Protein AF-0000000085034976 (afdb_homodimer)

Solvent-accessible surface area (backbone atoms only — not comparable to full-atom values): 19595 Å² total; per-residue (Å²): 132,81,76,74,53,77,50,43,48,58,53,38,52,64,63,69,46,53,59,56,55,48,11,61,64,31,71,49,52,45,65,57,48,52,30,32,42,69,66,76,40,83,72,54,70,71,59,45,48,30,44,52,49,31,49,47,47,42,37,51,54,40,41,31,31,26,38,63,78,50,36,45,66,79,67,69,65,41,39,49,78,36,30,35,45,58,50,50,50,50,26,61,74,66,58,45,64,65,28,49,20,37,54,95,85,35,76,72,12,20,40,40,53,64,46,51,60,76,38,58,78,78,61,54,55,74,39,40,33,61,81,51,40,48,71,50,59,55,74,41,49,42,74,38,39,37,62,59,49,52,60,50,50,75,79,32,81,42,35,34,25,39,54,97,85,34,79,57,22,35,38,38,65,66,38,53,59,77,37,48,78,55,73,132,82,76,73,54,77,48,41,49,57,52,38,52,64,67,68,47,52,59,56,55,48,12,60,65,32,71,48,52,44,65,57,48,52,31,32,43,70,63,74,41,82,72,54,70,71,59,46,49,31,46,52,50,31,48,48,48,45,39,52,51,35,48,30,34,26,38,63,79,49,36,44,66,78,66,68,64,42,41,48,80,36,31,36,46,60,52,50,49,50,27,62,74,67,58,43,65,65,30,46,21,38,53,95,87,35,78,71,13,19,41,40,52,62,46,51,58,76,38,59,79,79,61,54,54,74,37,39,33,60,81,50,40,49,72,51,58,56,75,40,51,44,75,40,39,38,59,58,49,53,59,50,51,75,77,33,81,38,37,33,23,39,54,95,87,34,80,57,23,34,40,38,65,67,36,52,58,77,37,48,79,54,73

Organism: Korarchaeum cryptofilum (strain OPF8) (NCBI:txid374847)

Nearest PDB structures (foldseek):
  2ef7-assembly1_A-2  TM=7.633E-01  e=2.042E-10  Sulfurisphaera tokodaii str. 7
  2ef7-assembly1_B-2  TM=7.816E-01  e=2.975E-10  Sulfurisphaera tokodaii str. 7
  5ks7-assembly1_A  TM=7.821E-01  e=7.750E-09  Listeria monocytogenes
  5ks7-assembly1_B  TM=7.811E-01  e=1.302E-07  Listeria monocytogenes
  4l28-assembly1_A  TM=5.971E-01  e=9.195E-10  Homo sapiens

Structure (mmCIF, N/CA/C/O backbone):
data_AF-0000000085034976-model_v1
#
loop_
_entity.id
_entity.type
_entity.pdbx_description
1 polymer 'Transcriptional regulator, XRE family'
#
loop_
_atom_site.group_PDB
_atom_site.id
_atom_site.type_symbol
_atom_site.label_atom_id
_atom_site.label_alt_id
_atom_site.label_comp_id
_atom_site.label_asym_id
_atom_site.label_entity_id
_atom_site.label_seq_id
_atom_site.pdbx_PDB_ins_code
_atom_site.Cartn_x
_atom_site.Cartn_y
_atom_site.Cartn_z
_atom_site.occupancy
_atom_site.B_iso_or_equiv
_atom_site.auth_seq_id
_atom_site.auth_comp_id
_atom_site.auth_asym_id
_atom_site.auth_atom_id
_atom_site.pdbx_PDB_model_num
ATOM 1 N N . MET A 1 1 ? 0.185 -23.156 -34.031 1 33.25 1 MET A N 1
ATOM 2 C CA . MET A 1 1 ? 1.61 -23.391 -33.812 1 33.25 1 MET A CA 1
ATOM 3 C C . MET A 1 1 ? 1.844 -24.109 -32.5 1 33.25 1 MET A C 1
ATOM 5 O O . MET A 1 1 ? 1.343 -23.672 -31.453 1 33.25 1 MET A O 1
ATOM 9 N N . LEU A 1 2 ? 2.258 -25.469 -32.531 1 42.81 2 LEU A N 1
ATOM 10 C CA . LEU A 1 2 ? 2.395 -26.438 -31.438 1 42.81 2 LEU A CA 1
ATOM 11 C C . LEU A 1 2 ? 3.318 -25.906 -30.344 1 42.81 2 LEU A C 1
ATOM 13 O O . LEU A 1 2 ? 4.359 -25.312 -30.641 1 42.81 2 LEU A O 1
ATOM 17 N N . ARG A 1 3 ? 2.861 -25.609 -29.328 1 56.47 3 ARG A N 1
ATOM 18 C CA . ARG A 1 3 ? 3.631 -25.156 -28.172 1 56.47 3 ARG A CA 1
ATOM 19 C C . ARG A 1 3 ? 4.902 -25.969 -28 1 56.47 3 ARG A C 1
ATOM 21 O O . ARG A 1 3 ? 4.895 -27.188 -28.203 1 56.47 3 ARG A O 1
ATOM 28 N N . ASP A 1 4 ? 6.055 -25.484 -28.234 1 60.97 4 ASP A N 1
ATOM 29 C CA . ASP A 1 4 ? 7.359 -26.062 -27.938 1 60.97 4 ASP A CA 1
ATOM 30 C C . ASP A 1 4 ? 7.402 -26.609 -26.516 1 60.97 4 ASP A C 1
ATOM 32 O O . ASP A 1 4 ? 7.109 -25.875 -25.562 1 60.97 4 ASP A O 1
ATOM 36 N N . LEU A 1 5 ? 7.406 -27.953 -26.359 1 73.75 5 LEU A N 1
ATOM 37 C CA . LEU A 1 5 ? 7.371 -28.625 -25.062 1 73.75 5 LEU A CA 1
ATOM 38 C C . LEU A 1 5 ? 8.75 -28.625 -24.422 1 73.75 5 LEU A C 1
ATOM 40 O O . LEU A 1 5 ? 9 -29.359 -23.453 1 73.75 5 LEU A O 1
ATOM 44 N N . SER A 1 6 ? 9.664 -27.719 -25.125 1 76 6 SER A N 1
ATOM 45 C CA . SER A 1 6 ? 11.016 -27.625 -24.578 1 76 6 SER A CA 1
ATOM 46 C C . SER A 1 6 ? 10.992 -27.062 -23.156 1 76 6 SER A C 1
ATOM 48 O O . SER A 1 6 ? 11.883 -27.344 -22.344 1 76 6 SER A O 1
ATOM 50 N N . SER A 1 7 ? 9.953 -26.453 -22.844 1 77.06 7 SER A N 1
ATOM 51 C CA . SER A 1 7 ? 9.875 -25.828 -21.531 1 77.06 7 SER A CA 1
ATOM 52 C C . SER A 1 7 ? 8.922 -26.594 -20.609 1 77.06 7 SER A C 1
ATOM 54 O O . SER A 1 7 ? 8.562 -26.094 -19.531 1 77.06 7 SER A O 1
ATOM 56 N N . LEU A 1 8 ? 8.609 -27.828 -21.078 1 84.75 8 LEU A N 1
ATOM 57 C CA . LEU A 1 8 ? 7.602 -28.594 -20.344 1 84.75 8 LEU A CA 1
ATOM 58 C C . LEU A 1 8 ? 8.023 -28.797 -18.891 1 84.75 8 LEU A C 1
ATOM 60 O O . LEU A 1 8 ? 7.227 -28.609 -17.969 1 84.75 8 LEU A O 1
ATOM 64 N N . GLY A 1 9 ? 9.266 -29.141 -18.75 1 82.81 9 GLY A N 1
ATOM 65 C CA . GLY A 1 9 ? 9.75 -29.375 -17.406 1 82.81 9 GLY A CA 1
ATOM 66 C C . GLY A 1 9 ? 9.711 -28.125 -16.531 1 82.81 9 GLY A C 1
ATOM 67 O O . GLY A 1 9 ? 9.305 -28.188 -15.375 1 82.81 9 GLY A O 1
ATOM 68 N N . LYS A 1 10 ? 10.008 -27.078 -17.078 1 78.31 10 LYS A N 1
ATOM 69 C CA . LYS A 1 10 ? 9.984 -25.797 -16.359 1 78.31 10 LYS A CA 1
ATOM 70 C C . LYS A 1 10 ? 8.555 -25.406 -15.992 1 78.31 10 LYS A C 1
ATOM 72 O O . LYS A 1 10 ? 8.305 -24.969 -14.875 1 78.31 10 LYS A O 1
ATOM 77 N N . GLU A 1 11 ? 7.703 -25.547 -16.922 1 73.12 11 GLU A N 1
ATOM 78 C CA . GLU A 1 11 ? 6.301 -25.219 -16.703 1 73.12 11 GLU A CA 1
ATOM 79 C C . GLU A 1 11 ? 5.688 -26.094 -15.609 1 73.12 11 GLU A C 1
ATOM 81 O O . GLU A 1 11 ? 4.98 -25.594 -14.734 1 73.12 11 GLU A O 1
ATOM 86 N N . ARG A 1 12 ? 6.043 -27.422 -15.766 1 80.56 12 ARG A N 1
ATOM 87 C CA . ARG A 1 12 ? 5.52 -28.359 -14.781 1 80.56 12 ARG A CA 1
ATOM 88 C C . ARG A 1 12 ? 6.008 -28 -13.375 1 80.56 12 ARG A C 1
ATOM 90 O O . ARG A 1 12 ? 5.219 -27.969 -12.43 1 80.56 12 ARG A O 1
ATOM 97 N N . LYS A 1 13 ? 7.211 -27.625 -13.32 1 77.06 13 LYS A N 1
ATOM 98 C CA . LYS A 1 13 ? 7.797 -27.266 -12.031 1 77.06 13 LYS A CA 1
ATOM 99 C C . LYS A 1 13 ? 7.215 -25.969 -11.492 1 77.06 13 LYS A C 1
ATOM 101 O O . LYS A 1 13 ? 6.953 -25.844 -10.297 1 77.06 13 LYS A O 1
ATOM 106 N N . LEU A 1 14 ? 7.043 -25.109 -12.391 1 67.19 14 LEU A N 1
ATOM 107 C CA . LEU A 1 14 ? 6.43 -23.828 -12.016 1 67.19 14 LEU A CA 1
ATOM 108 C C . LEU A 1 14 ? 5.02 -24.047 -11.469 1 67.19 14 LEU A C 1
ATOM 110 O O . LEU A 1 14 ? 4.582 -23.328 -10.562 1 67.19 14 LEU A O 1
ATOM 114 N N . LEU A 1 15 ? 4.406 -25.078 -12.008 1 70.56 15 LEU A N 1
ATOM 115 C CA . LEU A 1 15 ? 3.039 -25.406 -11.609 1 70.56 15 LEU A CA 1
ATOM 116 C C . LEU A 1 15 ? 3.029 -26.281 -10.359 1 70.56 15 LEU A C 1
ATOM 118 O O . LEU A 1 15 ? 1.966 -26.562 -9.812 1 70.56 15 LEU A O 1
ATOM 122 N N . GLY A 1 16 ? 4.211 -26.641 -9.969 1 68.31 16 GLY A N 1
ATOM 123 C CA . GLY A 1 16 ? 4.383 -27.344 -8.719 1 68.31 16 GLY A CA 1
ATOM 124 C C . GLY A 1 16 ? 3.855 -28.766 -8.766 1 68.31 16 GLY A C 1
ATOM 125 O O . GLY A 1 16 ? 3.371 -29.297 -7.758 1 68.31 16 GLY A O 1
ATOM 126 N N . ILE A 1 17 ? 3.859 -29.312 -9.852 1 79.81 17 ILE A N 1
ATOM 127 C CA . ILE A 1 17 ? 3.369 -30.688 -9.898 1 79.81 17 ILE A CA 1
ATOM 128 C C . ILE A 1 17 ? 4.5 -31.625 -10.32 1 79.81 17 ILE A C 1
ATOM 130 O O . ILE A 1 17 ? 5.422 -31.219 -11.031 1 79.81 17 ILE A O 1
ATOM 134 N N . SER A 1 18 ? 4.441 -32.875 -9.852 1 85.69 18 SER A N 1
ATOM 135 C CA . SER A 1 18 ? 5.426 -33.906 -10.211 1 85.69 18 SER A CA 1
ATOM 136 C C . SER A 1 18 ? 5.184 -34.438 -11.617 1 85.69 18 SER A C 1
ATOM 138 O O . SER A 1 18 ? 4.133 -34.188 -12.211 1 85.69 18 SER A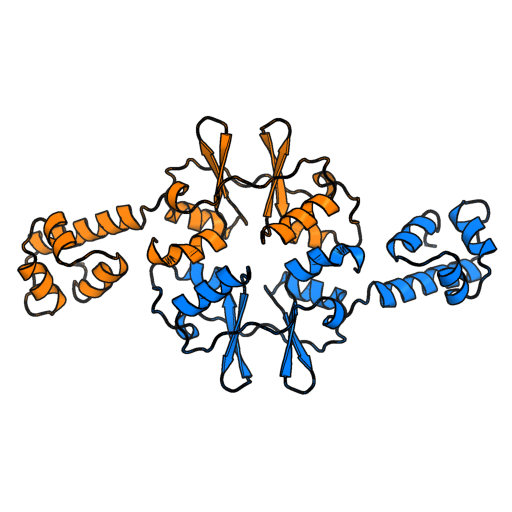 O 1
ATOM 140 N N . GLN A 1 19 ? 6.289 -35.094 -12.125 1 92.94 19 GLN A N 1
ATOM 141 C CA . GLN A 1 19 ? 6.137 -35.75 -13.414 1 92.94 19 GLN A CA 1
ATOM 142 C C . GLN A 1 19 ? 5.031 -36.812 -13.359 1 92.94 19 GLN A C 1
ATOM 144 O O . GLN A 1 19 ? 4.281 -37 -14.328 1 92.94 19 GLN A O 1
ATOM 149 N N . ARG A 1 20 ? 4.879 -37.406 -12.211 1 93.25 20 ARG A N 1
ATOM 150 C CA . ARG A 1 20 ? 3.865 -38.438 -12.008 1 93.25 20 ARG A CA 1
ATOM 151 C C . ARG A 1 20 ? 2.463 -37.844 -12.07 1 93.25 20 ARG A C 1
ATOM 153 O O . ARG A 1 20 ? 1.571 -38.406 -12.711 1 93.25 20 ARG A O 1
ATOM 160 N N . GLU A 1 21 ? 2.281 -36.75 -11.453 1 89.06 21 GLU A N 1
ATOM 161 C CA . GLU A 1 21 ? 0.99 -36.062 -11.43 1 89.06 21 GLU A CA 1
ATOM 162 C C . GLU A 1 21 ? 0.577 -35.625 -12.828 1 89.06 21 GLU A C 1
ATOM 164 O O . GLU A 1 21 ? -0.576 -35.781 -13.227 1 89.06 21 GLU A O 1
ATOM 169 N N . LEU A 1 22 ? 1.534 -35.031 -13.508 1 91.25 22 LEU A N 1
ATOM 170 C CA . LEU A 1 22 ? 1.251 -34.594 -14.867 1 91.25 22 LEU A CA 1
ATOM 171 C C . LEU A 1 22 ? 0.893 -35.75 -15.766 1 91.25 22 LEU A C 1
ATOM 173 O O . LEU A 1 22 ? -0.046 -35.688 -16.562 1 91.25 22 LEU A O 1
ATOM 177 N N . ALA A 1 23 ? 1.641 -36.875 -15.648 1 94.75 23 ALA A N 1
ATOM 178 C CA . ALA A 1 23 ? 1.401 -38.094 -16.422 1 94.75 23 ALA A CA 1
ATOM 179 C C . ALA A 1 23 ? -0.019 -38.594 -16.203 1 94.75 23 ALA A C 1
ATOM 181 O O . ALA A 1 23 ? -0.717 -38.938 -17.172 1 94.75 23 ALA A O 1
ATOM 182 N N . LYS A 1 24 ? -0.367 -38.594 -14.922 1 93.44 24 LYS A N 1
ATOM 183 C CA . LYS A 1 24 ? -1.709 -39.062 -14.57 1 93.44 24 LYS A CA 1
ATOM 184 C C . LYS A 1 24 ? -2.775 -38.156 -15.211 1 93.44 24 LYS A C 1
ATOM 186 O O . LYS A 1 24 ? -3.75 -38.656 -15.781 1 93.44 24 LYS A O 1
ATOM 191 N N . MET A 1 25 ? -2.607 -36.906 -15.227 1 90.31 25 MET A N 1
ATOM 192 C CA . MET A 1 25 ? -3.578 -35.938 -15.727 1 90.31 25 MET A CA 1
ATOM 193 C C . MET A 1 25 ? -3.66 -36 -17.25 1 90.31 25 MET A C 1
ATOM 195 O O . MET A 1 25 ? -4.727 -35.781 -17.828 1 90.31 25 MET A O 1
ATOM 199 N N . ALA A 1 26 ? -2.504 -36.25 -17.781 1 92.75 26 ALA A N 1
ATOM 200 C CA . ALA A 1 26 ? -2.416 -36.25 -19.25 1 92.75 26 ALA A CA 1
ATOM 201 C C . ALA A 1 26 ? -2.789 -37.625 -19.812 1 92.75 26 ALA A C 1
ATOM 203 O O . ALA A 1 26 ? -2.959 -37.781 -21.016 1 92.75 26 ALA A O 1
ATOM 204 N N . GLY A 1 27 ? -2.824 -38.625 -18.875 1 93.38 27 GLY A N 1
ATOM 205 C CA . GLY A 1 27 ? -3.133 -39.969 -19.297 1 93.38 27 GLY A CA 1
ATOM 206 C C . GLY A 1 27 ? -1.974 -40.656 -20 1 93.38 27 GLY A C 1
ATOM 207 O O . GLY A 1 27 ? -2.168 -41.344 -21 1 93.38 27 GLY A O 1
ATOM 208 N N . VAL A 1 28 ? -0.762 -40.344 -19.594 1 94.94 28 VAL A N 1
ATOM 209 C CA . VAL A 1 28 ? 0.435 -40.969 -20.156 1 94.94 28 VAL A CA 1
ATOM 210 C C . VAL A 1 28 ? 1.297 -41.531 -19.031 1 94.94 28 VAL A C 1
ATOM 212 O O . VAL A 1 28 ? 0.979 -41.344 -17.844 1 94.94 28 VAL A O 1
ATOM 215 N N . SER A 1 29 ? 2.311 -42.25 -19.406 1 94.69 29 SER A N 1
ATOM 216 C CA . SER A 1 29 ? 3.23 -42.781 -18.406 1 94.69 29 SER A CA 1
ATOM 217 C C . SER A 1 29 ? 4.18 -41.719 -17.906 1 94.69 29 SER A C 1
ATOM 219 O O . SER A 1 29 ? 4.508 -40.781 -18.625 1 94.69 29 SER A O 1
ATOM 221 N N . GLN A 1 30 ? 4.617 -41.875 -16.625 1 95 30 GLN A N 1
ATOM 222 C CA . GLN A 1 30 ? 5.602 -40.969 -16.047 1 95 30 GLN A CA 1
ATOM 223 C C . GLN A 1 30 ? 6.906 -40.969 -16.844 1 95 30 GLN A C 1
ATOM 225 O O . GLN A 1 30 ? 7.562 -39.938 -17 1 95 30 GLN A O 1
ATOM 230 N N . SER A 1 31 ? 7.238 -42.125 -17.422 1 94.94 31 SER A N 1
ATOM 231 C CA . SER A 1 31 ? 8.445 -42.281 -18.219 1 94.94 31 SER A CA 1
ATOM 232 C C . SER A 1 31 ? 8.367 -41.406 -19.484 1 94.94 31 SER A C 1
ATOM 234 O O . SER A 1 31 ? 9.359 -40.812 -19.891 1 94.94 31 SER A O 1
ATOM 236 N N . LEU A 1 32 ? 7.207 -41.375 -20.125 1 94.38 32 LEU A N 1
ATOM 237 C CA . LEU A 1 32 ? 7.012 -40.562 -21.328 1 94.38 32 LEU A CA 1
ATOM 238 C C . LEU A 1 32 ? 7.219 -39.094 -21.016 1 94.38 32 LEU A C 1
ATOM 240 O O . LEU A 1 32 ? 7.91 -38.375 -21.75 1 94.38 32 LEU A O 1
ATOM 244 N N . ILE A 1 33 ? 6.652 -38.562 -19.906 1 94.62 33 ILE A N 1
ATOM 245 C CA . ILE A 1 33 ? 6.828 -37.188 -19.484 1 94.62 33 ILE A CA 1
ATOM 246 C C . ILE A 1 33 ? 8.312 -36.875 -19.312 1 94.62 33 ILE A C 1
ATOM 248 O O . ILE A 1 33 ? 8.812 -35.844 -19.781 1 94.62 33 ILE A O 1
ATOM 252 N N . SER A 1 34 ? 9.031 -37.812 -18.625 1 93.25 34 SER A N 1
ATOM 253 C CA . SER A 1 34 ? 10.461 -37.656 -18.359 1 93.25 34 SER A CA 1
ATOM 254 C C . SER A 1 34 ? 11.25 -37.531 -19.656 1 93.25 34 SER A C 1
ATOM 256 O O . SER A 1 34 ? 12.117 -36.688 -19.812 1 93.25 34 SER A O 1
ATOM 258 N N . LYS A 1 35 ? 10.93 -38.375 -20.625 1 93.44 35 LYS A N 1
ATOM 259 C CA . LYS A 1 35 ? 11.641 -38.406 -21.891 1 93.44 35 LYS A CA 1
ATOM 260 C C . LYS A 1 35 ? 11.383 -37.125 -22.703 1 93.44 35 LYS A C 1
ATOM 262 O O . LYS A 1 35 ? 12.289 -36.625 -23.359 1 93.44 35 LYS A O 1
ATOM 267 N N . VAL A 1 36 ? 10.172 -36.625 -22.609 1 92 36 VAL A N 1
ATOM 268 C CA . VAL A 1 36 ? 9.828 -35.406 -23.312 1 92 36 VAL A CA 1
ATOM 269 C C . VAL A 1 36 ? 10.539 -34.219 -22.672 1 92 36 VAL A C 1
ATOM 271 O O . VAL A 1 36 ? 11.133 -33.375 -23.359 1 92 36 VAL A O 1
ATOM 274 N N . GLU A 1 37 ? 10.523 -34.125 -21.328 1 91.69 37 GLU A N 1
ATOM 275 C CA . GLU A 1 37 ? 11.125 -33.031 -20.594 1 91.69 37 GLU A CA 1
ATOM 276 C C . GLU A 1 37 ? 12.633 -32.969 -20.844 1 91.69 37 GLU A C 1
ATOM 278 O O . GLU A 1 37 ? 13.203 -31.875 -20.891 1 91.69 37 GLU A O 1
ATOM 283 N N . ASN A 1 38 ? 13.273 -34.125 -21.047 1 88.88 38 ASN A N 1
ATOM 284 C CA . ASN A 1 38 ? 14.719 -34.188 -21.203 1 88.88 38 ASN A CA 1
ATOM 285 C C . ASN A 1 38 ? 15.125 -34.188 -22.672 1 88.88 38 ASN A C 1
ATOM 287 O O . ASN A 1 38 ? 16.297 -34.344 -23 1 88.88 38 ASN A O 1
ATOM 291 N N . GLY A 1 39 ? 14.094 -34.031 -23.562 1 87.5 39 GLY A N 1
ATOM 292 C CA . GLY A 1 39 ? 14.375 -33.938 -24.969 1 87.5 39 GLY A CA 1
ATOM 293 C C . GLY A 1 39 ? 14.68 -35.25 -25.641 1 87.5 39 GLY A C 1
ATOM 294 O O . GLY A 1 39 ? 15.188 -35.281 -26.766 1 87.5 39 GLY A O 1
ATOM 295 N N . GLN A 1 40 ? 14.578 -36.312 -24.969 1 91.38 40 GLN A N 1
ATOM 296 C CA . GLN A 1 40 ? 14.906 -37.625 -25.484 1 91.38 40 GLN A CA 1
ATOM 297 C C . GLN A 1 40 ? 13.812 -38.156 -26.422 1 91.38 40 GLN A C 1
ATOM 299 O O . GLN A 1 40 ? 14.031 -39.094 -27.188 1 91.38 40 GLN A O 1
ATOM 304 N N . MET A 1 41 ? 12.602 -37.562 -26.328 1 88.81 41 MET A N 1
ATOM 305 C CA . MET A 1 41 ? 11.461 -38 -27.141 1 88.81 41 MET A CA 1
ATOM 306 C C . MET A 1 41 ? 10.617 -36.781 -27.547 1 88.81 41 MET A C 1
ATOM 308 O O . MET A 1 41 ? 10.398 -35.875 -26.75 1 88.81 41 MET A O 1
ATOM 312 N N . VAL A 1 42 ? 10.164 -36.719 -28.844 1 87.88 42 VAL A N 1
ATOM 313 C CA . VAL A 1 42 ? 9.172 -35.75 -29.297 1 87.88 42 VAL A CA 1
ATOM 314 C C . VAL A 1 42 ? 7.801 -36.438 -29.391 1 87.88 42 VAL A C 1
ATOM 316 O O . VAL A 1 42 ? 7.617 -37.375 -30.172 1 87.88 42 VAL A O 1
ATOM 319 N N . PRO A 1 43 ? 6.875 -36.094 -28.469 1 88.38 43 PRO A N 1
ATOM 320 C CA . PRO A 1 43 ? 5.566 -36.75 -28.484 1 88.38 43 PRO A CA 1
ATOM 321 C C . PRO A 1 43 ? 4.781 -36.469 -29.766 1 88.38 43 PRO A C 1
ATOM 323 O O . PRO A 1 43 ? 5.07 -35.5 -30.469 1 88.38 43 PRO A O 1
ATOM 326 N N . ASN A 1 44 ? 3.975 -37.406 -30.188 1 86.44 44 ASN A N 1
ATOM 327 C CA . ASN A 1 44 ? 3.068 -37.094 -31.281 1 86.44 44 ASN A CA 1
ATOM 328 C C . ASN A 1 44 ? 2.023 -36.062 -30.891 1 86.44 44 ASN A C 1
ATOM 330 O O . ASN A 1 44 ? 1.943 -35.688 -29.734 1 86.44 44 ASN A O 1
ATOM 334 N N . TYR A 1 45 ? 1.258 -35.562 -31.875 1 84.31 45 TYR A N 1
ATOM 335 C CA . TYR A 1 45 ? 0.356 -34.438 -31.719 1 84.31 45 TYR A CA 1
ATOM 336 C C . TYR A 1 45 ? -0.67 -34.719 -30.625 1 84.31 45 TYR A C 1
ATOM 338 O O . TYR A 1 45 ? -0.933 -33.844 -29.781 1 84.31 45 TYR A O 1
ATOM 346 N N . ASP A 1 46 ? -1.258 -35.938 -30.656 1 85.56 46 ASP A N 1
ATOM 347 C CA . ASP A 1 46 ? -2.295 -36.281 -29.688 1 85.56 46 ASP A CA 1
ATOM 348 C C . ASP A 1 46 ? -1.75 -36.25 -28.25 1 85.56 46 ASP A C 1
ATOM 350 O O . ASP A 1 46 ? -2.391 -35.688 -27.359 1 85.56 46 ASP A O 1
ATOM 354 N N . VAL A 1 47 ? -0.57 -36.875 -27.953 1 89.38 47 VAL A N 1
ATOM 355 C CA . VAL A 1 47 ? 0.058 -36.906 -26.625 1 89.38 47 VAL A CA 1
ATOM 356 C C . VAL A 1 47 ? 0.437 -35.5 -26.203 1 89.38 47 VAL A C 1
ATOM 358 O O . VAL A 1 47 ? 0.221 -35.094 -25.062 1 89.38 47 VAL A O 1
ATOM 361 N N . ALA A 1 48 ? 0.953 -34.688 -27.219 1 88.19 48 ALA A N 1
ATOM 362 C CA . ALA A 1 48 ? 1.329 -33.281 -26.922 1 88.19 48 ALA A CA 1
ATOM 363 C C . ALA A 1 48 ? 0.121 -32.469 -26.469 1 88.19 48 ALA A C 1
ATOM 365 O O . ALA A 1 48 ? 0.206 -31.719 -25.5 1 88.19 48 ALA A O 1
ATOM 366 N N . LEU A 1 49 ? -0.933 -32.688 -27.141 1 84.94 49 LEU A N 1
ATOM 367 C CA . LEU A 1 49 ? -2.152 -31.969 -26.797 1 84.94 49 LEU A CA 1
ATOM 368 C C . LEU A 1 49 ? -2.646 -32.344 -25.406 1 84.94 49 LEU A C 1
ATOM 370 O O . LEU A 1 49 ? -3.102 -31.5 -24.641 1 84.94 49 LEU A O 1
ATOM 374 N N . ARG A 1 50 ? -2.576 -33.594 -25.047 1 88.69 50 ARG A N 1
ATOM 375 C CA . ARG A 1 50 ? -3.01 -34.062 -23.734 1 88.69 50 ARG A CA 1
ATOM 376 C C . ARG A 1 50 ? -2.133 -33.469 -22.625 1 88.69 50 ARG A C 1
ATOM 378 O O . ARG A 1 50 ? -2.633 -33.062 -21.578 1 88.69 50 ARG A O 1
ATOM 385 N N . ILE A 1 51 ? -0.854 -33.375 -22.859 1 89.88 51 ILE A N 1
ATOM 386 C CA . ILE A 1 51 ? 0.076 -32.812 -21.891 1 89.88 51 ILE A CA 1
ATOM 387 C C . ILE A 1 51 ? -0.196 -31.312 -21.719 1 89.88 51 ILE A C 1
ATOM 389 O O . ILE A 1 51 ? -0.269 -30.812 -20.578 1 89.88 51 ILE A O 1
ATOM 393 N N . ILE A 1 52 ? -0.396 -30.641 -22.875 1 81.81 52 ILE A N 1
ATOM 394 C CA . ILE A 1 52 ? -0.656 -29.203 -22.828 1 81.81 52 ILE A CA 1
ATOM 395 C C . ILE A 1 52 ? -1.97 -28.938 -22.094 1 81.81 52 ILE A C 1
ATOM 397 O O . ILE A 1 52 ? -2.055 -28.031 -21.266 1 81.81 52 ILE A O 1
ATOM 401 N N . ARG A 1 53 ? -2.988 -29.75 -22.375 1 78.88 53 ARG A N 1
ATOM 402 C CA . ARG A 1 53 ? -4.281 -29.609 -21.719 1 78.88 53 ARG A CA 1
ATOM 403 C C . ARG A 1 53 ? -4.164 -29.875 -20.219 1 78.88 53 ARG A C 1
ATOM 405 O O . ARG A 1 53 ? -4.785 -29.172 -19.422 1 78.88 53 ARG A O 1
ATOM 412 N N . ALA A 1 54 ? -3.434 -30.891 -19.859 1 82.31 54 ALA A N 1
ATOM 413 C CA . ALA A 1 54 ? -3.221 -31.172 -18.438 1 82.31 54 ALA A CA 1
ATOM 414 C C . ALA A 1 54 ? -2.529 -30.016 -17.75 1 82.31 54 ALA A C 1
ATOM 416 O O . ALA A 1 54 ? -2.922 -29.609 -16.641 1 82.31 54 ALA A O 1
ATOM 417 N N . LEU A 1 55 ? -1.545 -29.469 -18.406 1 77.81 55 LEU A N 1
ATOM 418 C CA . LEU A 1 55 ? -0.859 -28.328 -17.828 1 77.81 55 LEU A CA 1
ATOM 419 C C . LEU A 1 55 ? -1.817 -27.156 -17.656 1 77.81 55 LEU A C 1
ATOM 421 O O . LEU A 1 55 ? -1.775 -26.453 -16.641 1 77.81 55 LEU A O 1
ATOM 425 N N . GLU A 1 56 ? -2.625 -26.938 -18.625 1 70.12 56 GLU A N 1
ATOM 426 C CA . GLU A 1 56 ? -3.611 -25.859 -18.562 1 70.12 56 GLU A CA 1
ATOM 427 C C . GLU A 1 56 ? -4.605 -26.094 -17.438 1 70.12 56 GLU A C 1
ATOM 429 O O . GLU A 1 56 ? -5.016 -25.141 -16.75 1 70.12 56 GLU A O 1
ATOM 434 N N . LEU A 1 57 ? -4.945 -27.344 -17.391 1 69.69 57 LEU A N 1
ATOM 435 C CA . LEU A 1 57 ? -5.855 -27.703 -16.297 1 69.69 57 LEU A CA 1
ATOM 436 C C . LEU A 1 57 ? -5.215 -27.422 -14.945 1 69.69 57 LEU A C 1
ATOM 438 O O . LEU A 1 57 ? -5.879 -26.938 -14.023 1 69.69 57 LEU A O 1
ATOM 442 N N . VAL A 1 58 ? -3.953 -27.828 -14.836 1 69.25 58 VAL A N 1
ATOM 443 C CA . VAL A 1 58 ? -3.246 -27.547 -13.586 1 69.25 58 VAL A CA 1
ATOM 444 C C . VAL A 1 58 ? -3.148 -26.047 -13.367 1 69.25 58 VAL A C 1
ATOM 446 O O . VAL A 1 58 ? -3.336 -25.562 -12.25 1 69.25 58 VAL A O 1
ATOM 449 N N . ARG A 1 59 ? -2.691 -25.391 -14.438 1 61.59 59 ARG A N 1
ATOM 450 C CA . ARG A 1 59 ? -2.623 -23.938 -14.367 1 61.59 59 ARG A CA 1
ATOM 451 C C . ARG A 1 59 ? -3.955 -23.359 -13.914 1 61.59 59 ARG A C 1
ATOM 453 O O . ARG A 1 59 ? -3.988 -22.438 -13.086 1 61.59 59 ARG A O 1
ATOM 460 N N . GLU A 1 60 ? -4.914 -23.891 -14.641 1 58.22 60 GLU A N 1
ATOM 461 C CA . GLU A 1 60 ? -6.262 -23.469 -14.281 1 58.22 60 GLU A CA 1
ATOM 462 C C . GLU A 1 60 ? -6.582 -23.828 -12.836 1 58.22 60 GLU A C 1
ATOM 464 O O . GLU A 1 60 ? -7.188 -23.031 -12.109 1 58.22 60 GLU A O 1
ATOM 469 N N . LYS A 1 61 ? -6.203 -25.109 -12.633 1 55.19 61 LYS A N 1
ATOM 470 C CA . LYS A 1 61 ? -6.465 -25.562 -11.273 1 55.19 61 LYS A CA 1
ATOM 471 C C . LYS A 1 61 ? -5.574 -24.828 -10.273 1 55.19 61 LYS A C 1
ATOM 473 O O . LYS A 1 61 ? -6.023 -24.469 -9.18 1 55.19 61 LYS A O 1
ATOM 478 N N . LYS A 1 62 ? -4.219 -24.953 -10.578 1 52.91 62 LYS A N 1
ATOM 479 C CA . LYS A 1 62 ? -3.244 -24.281 -9.734 1 52.91 62 LYS A CA 1
ATOM 480 C C . LYS A 1 62 ? -3.352 -22.766 -9.883 1 52.91 62 LYS A C 1
ATOM 482 O O . LYS A 1 62 ? -3.129 -22.016 -8.922 1 52.91 62 LYS A O 1
ATOM 487 N N . GLY A 1 63 ? -2.996 -22.328 -11.211 1 53.09 63 GLY A N 1
ATOM 488 C CA . GLY A 1 63 ? -3.264 -20.938 -11.492 1 53.09 63 GLY A CA 1
ATOM 489 C C . GLY A 1 63 ? -4.473 -20.391 -10.75 1 53.09 63 GLY A C 1
ATOM 490 O O . GLY A 1 63 ? -4.66 -19.172 -10.656 1 53.09 63 GLY A O 1
ATOM 491 N N . LEU A 1 64 ? -5.258 -21.516 -10.359 1 58.41 64 LEU A N 1
ATOM 492 C CA . LEU A 1 64 ? -6.641 -21.203 -10.008 1 58.41 64 LEU A CA 1
ATOM 493 C C . LEU A 1 64 ? -6.773 -20.938 -8.516 1 58.41 64 LEU A C 1
ATOM 495 O O . LEU A 1 64 ? -7.516 -21.625 -7.812 1 58.41 64 LEU A O 1
ATOM 499 N N . SER A 1 65 ? -5.559 -20.562 -8.07 1 79.25 65 SER A N 1
ATOM 500 C CA . SER A 1 65 ? -5.887 -20.219 -6.695 1 79.25 65 SER A CA 1
ATOM 501 C C . SER A 1 65 ? -7.152 -19.359 -6.633 1 79.25 65 SER A C 1
ATOM 503 O O . SER A 1 65 ? -7.508 -18.688 -7.609 1 79.25 65 SER A O 1
ATOM 505 N N . ARG A 1 66 ? -7.746 -19.781 -5.645 1 88.75 66 ARG A N 1
ATOM 506 C CA . ARG A 1 66 ? -8.992 -19.078 -5.406 1 88.75 66 ARG A CA 1
ATOM 507 C C . ARG A 1 66 ? -8.812 -18 -4.332 1 88.75 66 ARG A C 1
ATOM 509 O O . ARG A 1 66 ? -7.871 -18.062 -3.547 1 88.75 66 ARG A O 1
ATOM 516 N N . ALA A 1 67 ? -9.68 -17.031 -4.379 1 94.06 67 ALA A N 1
ATOM 517 C CA . ALA A 1 67 ? -9.625 -15.898 -3.459 1 94.06 67 ALA A CA 1
ATOM 518 C C . ALA A 1 67 ? -9.516 -16.375 -2.012 1 94.06 67 ALA A C 1
ATOM 520 O O . ALA A 1 67 ? -8.742 -15.828 -1.229 1 94.06 67 ALA A O 1
ATOM 521 N N . ARG A 1 68 ? -10.188 -17.453 -1.687 1 94.25 68 ARG A N 1
ATOM 522 C CA . ARG A 1 68 ? -10.242 -17.938 -0.308 1 94.25 68 ARG A CA 1
ATOM 523 C C . ARG A 1 68 ? -8.875 -18.438 0.152 1 94.25 68 ARG A C 1
ATOM 525 O O . ARG A 1 68 ? -8.602 -18.484 1.353 1 94.25 68 ARG A O 1
ATOM 532 N N . GLU A 1 69 ? -8.039 -18.812 -0.771 1 92.38 69 GLU A N 1
ATOM 533 C CA . GLU A 1 69 ? -6.742 -19.391 -0.438 1 92.38 69 GLU A CA 1
ATOM 534 C C . GLU A 1 69 ? -5.707 -18.297 -0.167 1 92.38 69 GLU A C 1
ATOM 536 O O . GLU A 1 69 ? -4.66 -18.562 0.428 1 92.38 69 GLU A O 1
ATOM 541 N N . ILE A 1 70 ? -5.988 -17.031 -0.608 1 94.31 70 ILE A N 1
ATOM 542 C CA . ILE A 1 70 ? -4.938 -16.031 -0.499 1 94.31 70 ILE A CA 1
ATOM 543 C C . ILE A 1 70 ? -5.438 -14.852 0.344 1 94.31 70 ILE A C 1
ATOM 545 O O . ILE A 1 70 ? -4.652 -13.984 0.736 1 94.31 70 ILE A O 1
ATOM 549 N N . MET A 1 71 ? -6.719 -14.852 0.648 1 96.88 71 MET A N 1
ATOM 550 C CA . MET A 1 71 ? -7.305 -13.703 1.323 1 96.88 71 MET A CA 1
ATOM 551 C C . MET A 1 71 ? -6.816 -13.602 2.764 1 96.88 71 MET A C 1
ATOM 553 O O . MET A 1 71 ? -6.449 -14.617 3.369 1 96.88 71 MET A O 1
ATOM 557 N N . SER A 1 72 ? -6.773 -12.375 3.252 1 97.5 72 SER A N 1
ATOM 558 C CA . SER A 1 72 ? -6.582 -12.148 4.68 1 97.5 72 SER A CA 1
ATOM 559 C C . SER A 1 72 ? -7.91 -12.195 5.43 1 97.5 72 SER A C 1
ATOM 561 O O . SER A 1 72 ? -8.922 -11.672 4.949 1 97.5 72 SER A O 1
ATOM 563 N N . SER A 1 73 ? -7.879 -12.867 6.531 1 97.19 73 SER A N 1
ATOM 564 C CA . SER A 1 73 ? -9.047 -13.039 7.391 1 97.19 73 SER A CA 1
ATOM 565 C C . SER A 1 73 ? -8.641 -13.07 8.859 1 97.19 73 SER A C 1
ATOM 567 O O . SER A 1 73 ? -7.578 -13.586 9.211 1 97.19 73 SER A O 1
ATOM 569 N N . PRO A 1 74 ? -9.484 -12.516 9.859 1 96.62 74 PRO A N 1
ATOM 570 C CA . PRO A 1 74 ? -10.719 -11.758 9.641 1 96.62 74 PRO A CA 1
ATOM 571 C C . PRO A 1 74 ? -10.461 -10.359 9.094 1 96.62 74 PRO A C 1
ATOM 573 O O . PRO A 1 74 ? -9.328 -9.875 9.141 1 96.62 74 PRO A O 1
ATOM 576 N N . VAL A 1 75 ? -11.484 -9.789 8.555 1 97.44 75 VAL A N 1
ATOM 577 C CA . VAL A 1 75 ? -11.367 -8.461 7.961 1 97.44 75 VAL A CA 1
ATOM 578 C C . VAL A 1 75 ? -11.398 -7.398 9.055 1 97.44 75 VAL A C 1
ATOM 580 O O . VAL A 1 75 ? -12.281 -7.406 9.914 1 97.44 75 VAL A O 1
ATOM 583 N N . ILE A 1 76 ? -10.43 -6.547 9.07 1 98.38 76 ILE A N 1
ATOM 584 C CA . ILE A 1 76 ? -10.43 -5.379 9.938 1 98.38 76 ILE A CA 1
ATOM 585 C C . ILE A 1 76 ? -11.172 -4.23 9.258 1 98.38 76 ILE A C 1
ATOM 587 O O . ILE A 1 76 ? -10.867 -3.877 8.117 1 98.38 76 ILE A O 1
ATOM 591 N N . SER A 1 77 ? -12.156 -3.721 9.883 1 98.62 77 SER A N 1
ATOM 592 C CA . SER A 1 77 ? -12.992 -2.682 9.297 1 98.62 77 SER A CA 1
ATOM 593 C C . SER A 1 77 ? -13.25 -1.554 10.289 1 98.62 77 SER A C 1
ATOM 595 O O . SER A 1 77 ? -12.875 -1.649 11.461 1 98.62 77 SER A O 1
ATOM 597 N N . VAL A 1 78 ? -13.781 -0.481 9.805 1 98.88 78 VAL A N 1
ATOM 598 C CA . VAL A 1 78 ? -14.195 0.64 10.641 1 98.88 78 VAL A CA 1
ATOM 599 C C . VAL A 1 78 ? -15.656 0.982 10.352 1 98.88 78 VAL A C 1
ATOM 601 O O . VAL A 1 78 ? -16.219 0.562 9.336 1 98.88 78 VAL A O 1
ATOM 604 N N . SER A 1 79 ? -16.25 1.732 11.258 1 98.75 79 SER A N 1
ATOM 605 C CA . SER A 1 79 ? -17.578 2.295 11.062 1 98.75 79 SER A CA 1
ATOM 606 C C . SER A 1 79 ? -17.5 3.699 10.477 1 98.75 79 SER A C 1
ATOM 608 O O . SER A 1 79 ? -16.516 4.406 10.664 1 98.75 79 SER A O 1
ATOM 610 N N . PRO A 1 80 ? -18.609 4.086 9.781 1 98.69 80 PRO A N 1
ATOM 611 C CA . PRO A 1 80 ? -18.625 5.457 9.266 1 98.69 80 PRO A CA 1
ATOM 612 C C . PRO A 1 80 ? -18.469 6.5 10.367 1 98.69 80 PRO A C 1
ATOM 614 O O . PRO A 1 80 ? -17.969 7.598 10.109 1 98.69 80 PRO A O 1
ATOM 617 N N . LYS A 1 81 ? -18.734 6.148 11.586 1 98.69 81 LYS A N 1
ATOM 618 C CA . LYS A 1 81 ? -18.75 7.121 12.68 1 98.69 81 LYS A CA 1
ATOM 619 C C . LYS A 1 81 ? -17.453 7.078 13.469 1 98.69 81 LYS A C 1
ATOM 621 O O . LYS A 1 81 ? -17.25 7.875 14.391 1 98.69 81 LYS A O 1
ATOM 626 N N . ASP A 1 82 ? -16.656 6.125 13.141 1 98.75 82 ASP A N 1
ATOM 627 C CA . ASP A 1 82 ? -15.336 6.105 13.766 1 98.75 82 ASP A CA 1
ATOM 628 C C . ASP A 1 82 ? -14.516 7.324 13.359 1 98.75 82 ASP A C 1
ATOM 630 O O . ASP A 1 82 ? -14.734 7.902 12.297 1 98.75 82 ASP A O 1
ATOM 634 N N . SER A 1 83 ? -13.562 7.73 14.203 1 98.31 83 SER A N 1
ATOM 635 C CA . SER A 1 83 ? -12.641 8.828 13.891 1 98.31 83 SER A CA 1
ATOM 636 C C . SER A 1 83 ? -11.477 8.344 13.031 1 98.31 83 SER A C 1
ATOM 638 O O . SER A 1 83 ? -11.164 7.152 13.016 1 98.31 83 SER A O 1
ATOM 640 N N . LEU A 1 84 ? -10.867 9.266 12.352 1 97.94 84 LEU A N 1
ATOM 641 C CA . LEU A 1 84 ? -9.648 8.938 11.617 1 97.94 84 LEU A CA 1
ATOM 642 C C . LEU A 1 84 ? -8.547 8.477 12.562 1 97.94 84 LEU A C 1
ATOM 644 O O . LEU A 1 84 ? -7.73 7.625 12.203 1 97.94 84 LEU A O 1
ATOM 648 N N . LYS A 1 85 ? -8.594 9 13.742 1 97.31 85 LYS A N 1
ATOM 649 C CA . LYS A 1 85 ? -7.637 8.539 14.75 1 97.31 85 LYS A CA 1
ATOM 650 C C . LYS A 1 85 ? -7.723 7.027 14.93 1 97.31 85 LYS A C 1
ATOM 652 O O . LYS A 1 85 ? -6.703 6.336 14.906 1 97.31 85 LYS A O 1
ATOM 657 N N . LYS A 1 86 ? -8.898 6.574 15.133 1 98.25 86 LYS A N 1
ATOM 658 C CA . LYS A 1 86 ? -9.117 5.137 15.289 1 98.25 86 LYS A CA 1
ATOM 659 C C . LYS A 1 86 ? -8.703 4.375 14.039 1 98.25 86 LYS A C 1
ATOM 661 O O . LYS A 1 86 ? -8.016 3.354 14.125 1 98.25 86 LYS A O 1
ATOM 666 N N . ALA A 1 87 ? -9.141 4.902 12.898 1 98.62 87 ALA A N 1
ATOM 667 C CA . ALA A 1 87 ? -8.836 4.238 11.633 1 98.62 87 ALA A CA 1
ATOM 668 C C . ALA A 1 87 ? -7.332 4.148 11.406 1 98.62 87 ALA A C 1
ATOM 670 O O . ALA A 1 87 ? -6.812 3.086 11.055 1 98.62 87 ALA A O 1
ATOM 671 N N . ILE A 1 88 ? -6.637 5.227 11.617 1 97.62 88 ILE A N 1
ATOM 672 C CA . ILE A 1 88 ? -5.199 5.297 11.383 1 97.62 88 ILE A CA 1
ATOM 673 C C . ILE A 1 88 ? -4.469 4.395 12.375 1 97.62 88 ILE A C 1
ATOM 675 O O . ILE A 1 88 ? -3.498 3.725 12.016 1 97.62 88 ILE A O 1
ATOM 679 N N . SER A 1 89 ? -4.945 4.332 13.586 1 97.81 89 SER A N 1
ATOM 680 C CA . SER A 1 89 ? -4.371 3.438 14.586 1 97.81 89 SER A CA 1
ATOM 681 C C . SER A 1 89 ? -4.496 1.979 14.156 1 97.81 89 SER A C 1
ATOM 683 O O . SER A 1 89 ? -3.557 1.197 14.312 1 97.81 89 SER A O 1
ATOM 685 N N . LEU A 1 90 ? -5.625 1.63 13.609 1 98 90 LEU A N 1
ATOM 686 C CA . LEU A 1 90 ? -5.84 0.272 13.117 1 98 90 LEU A CA 1
ATOM 687 C C . LEU A 1 90 ? -4.895 -0.044 11.961 1 98 90 LEU A C 1
ATOM 689 O O . LEU A 1 90 ? -4.32 -1.133 11.906 1 98 90 LEU A O 1
ATOM 693 N N . MET A 1 91 ? -4.746 0.932 11.055 1 97.5 91 MET A N 1
ATOM 694 C CA . MET A 1 91 ? -3.848 0.745 9.914 1 97.5 91 MET A CA 1
ATOM 695 C C . MET A 1 91 ? -2.418 0.5 10.391 1 97.5 91 MET A C 1
ATOM 697 O O . MET A 1 91 ? -1.738 -0.395 9.883 1 97.5 91 MET A O 1
ATOM 701 N N . GLU A 1 92 ? -2.049 1.272 11.32 1 95 92 GLU A N 1
ATOM 702 C CA . GLU A 1 92 ? -0.7 1.146 11.859 1 95 92 GLU A CA 1
ATOM 703 C C . GLU A 1 92 ? -0.526 -0.176 12.602 1 95 92 GLU A C 1
ATOM 705 O O . GLU A 1 92 ? 0.447 -0.898 12.375 1 95 92 GLU A O 1
ATOM 710 N N . GLU A 1 93 ? -1.47 -0.507 13.477 1 95.81 93 GLU A N 1
ATOM 711 C CA . GLU A 1 93 ? -1.421 -1.696 14.32 1 95.81 93 GLU A CA 1
ATOM 712 C C . GLU A 1 93 ? -1.354 -2.969 13.477 1 95.81 93 GLU A C 1
ATOM 714 O O . GLU A 1 93 ? -0.633 -3.906 13.82 1 95.81 93 GLU A O 1
ATOM 719 N N . HIS A 1 94 ? -1.989 -2.986 12.398 1 95.75 94 HIS A N 1
ATOM 720 C CA . HIS A 1 94 ? -2.117 -4.219 11.633 1 95.75 94 HIS A CA 1
ATOM 721 C C . HIS A 1 94 ? -1.276 -4.164 10.359 1 95.75 94 HIS A C 1
ATOM 723 O O . HIS A 1 94 ? -1.235 -5.133 9.594 1 95.75 94 HIS A O 1
ATOM 729 N N . GLY A 1 95 ? -0.64 -3.076 10.078 1 94.25 95 GLY A N 1
ATOM 730 C CA . GLY A 1 95 ? 0.183 -2.934 8.891 1 94.25 95 GLY A CA 1
ATOM 731 C C . GLY A 1 95 ? -0.618 -2.973 7.602 1 94.25 95 GLY A C 1
ATOM 732 O O . GLY A 1 95 ? -0.23 -3.645 6.645 1 94.25 95 GLY A O 1
ATOM 733 N N . ILE A 1 96 ? -1.797 -2.352 7.648 1 96.5 96 ILE A N 1
ATOM 734 C CA . ILE A 1 96 ? -2.648 -2.365 6.461 1 96.5 96 ILE A CA 1
ATOM 735 C C . ILE A 1 96 ? -2.918 -0.933 6.008 1 96.5 96 ILE A C 1
ATOM 737 O O . ILE A 1 96 ? -2.805 0.009 6.793 1 96.5 96 ILE A O 1
ATOM 741 N N . SER A 1 97 ? -3.229 -0.78 4.703 1 96.62 97 SER A N 1
ATOM 742 C CA . SER A 1 97 ? -3.369 0.542 4.102 1 96.62 97 SER A CA 1
ATOM 743 C C . SER A 1 97 ? -4.812 0.809 3.682 1 96.62 97 SER A C 1
ATOM 745 O O . SER A 1 97 ? -5.133 1.899 3.205 1 96.62 97 SER A O 1
ATOM 747 N N . GLN A 1 98 ? -5.656 -0.206 3.785 1 97.44 98 GLN A N 1
ATOM 748 C CA . GLN A 1 98 ? -7.043 -0.129 3.334 1 97.44 98 GLN A CA 1
ATOM 749 C C . GLN A 1 98 ? -7.996 -0.683 4.387 1 97.44 98 GLN A C 1
ATOM 751 O O . GLN A 1 98 ? -7.703 -1.699 5.023 1 97.44 98 GLN A O 1
ATOM 756 N N . LEU A 1 99 ? -9.078 -0.013 4.574 1 98.75 99 LEU A N 1
ATOM 757 C CA . LEU A 1 99 ? -10.094 -0.457 5.512 1 98.75 99 LEU A CA 1
ATOM 758 C C . LEU A 1 99 ? -11.484 -0.401 4.879 1 98.75 99 LEU A C 1
ATOM 760 O O . LEU A 1 99 ? -11.914 0.655 4.406 1 98.75 99 LEU A O 1
ATOM 764 N N . PRO A 1 100 ? -12.172 -1.562 4.824 1 98.88 100 PRO A N 1
ATOM 765 C CA . PRO A 1 100 ? -13.594 -1.433 4.508 1 98.88 100 PRO A CA 1
ATOM 766 C C . PRO A 1 100 ? -14.375 -0.683 5.586 1 98.88 100 PRO A C 1
ATOM 768 O O . PRO A 1 100 ? -14.023 -0.745 6.766 1 98.88 100 PRO A O 1
ATOM 771 N N . VAL A 1 101 ? -15.32 0.073 5.141 1 98.94 101 VAL A N 1
ATOM 772 C CA . VAL A 1 101 ? -16.234 0.745 6.059 1 98.94 101 VAL A CA 1
ATOM 773 C C . VAL A 1 101 ? -17.562 -0.016 6.121 1 98.94 101 VAL A C 1
ATOM 775 O O . VAL A 1 101 ? -18.25 -0.156 5.109 1 98.94 101 VAL A O 1
ATOM 778 N N . ILE A 1 102 ? -17.891 -0.506 7.301 1 98.62 102 ILE A N 1
ATOM 779 C CA . ILE A 1 102 ? -19.047 -1.36 7.48 1 98.62 102 ILE A CA 1
ATOM 780 C C . ILE A 1 102 ? -20 -0.728 8.492 1 98.62 102 ILE A C 1
ATOM 782 O O . ILE A 1 102 ? -19.578 -0.241 9.539 1 98.62 102 ILE A O 1
ATOM 786 N N . SER A 1 103 ? -21.234 -0.65 8.156 1 97.94 103 SER A N 1
ATOM 787 C CA . SER A 1 103 ? -22.312 -0.176 9.016 1 97.94 103 SER A CA 1
ATOM 788 C C . SER A 1 103 ? -23.469 -1.173 9.062 1 97.94 103 SER A C 1
ATOM 790 O O . SER A 1 103 ? -24.031 -1.526 8.023 1 97.94 103 SER A O 1
ATOM 792 N N . ASN A 1 104 ? -23.781 -1.638 10.219 1 95.31 104 ASN A N 1
ATOM 793 C CA . ASN A 1 104 ? -24.891 -2.578 10.398 1 95.31 104 ASN A CA 1
ATOM 794 C C . ASN A 1 104 ? -24.734 -3.793 9.484 1 95.31 104 ASN A C 1
ATOM 796 O O . ASN A 1 104 ? -25.688 -4.176 8.797 1 95.31 104 ASN A O 1
ATOM 800 N N . GLY A 1 105 ? -23.484 -4.312 9.383 1 93.12 105 GLY A N 1
ATOM 801 C CA . GLY A 1 105 ? -23.203 -5.543 8.664 1 93.12 105 GLY A CA 1
ATOM 802 C C . GLY A 1 105 ? -23.094 -5.348 7.164 1 93.12 105 GLY A C 1
ATOM 803 O O . GLY A 1 105 ? -22.844 -6.301 6.426 1 93.12 105 GLY A O 1
ATOM 804 N N . LYS A 1 106 ? -23.25 -4.105 6.738 1 96.69 106 LYS A N 1
ATOM 805 C CA . LYS A 1 106 ? -23.172 -3.809 5.312 1 96.69 106 LYS A CA 1
ATOM 806 C C . LYS A 1 106 ? -21.953 -2.969 4.98 1 96.69 106 LYS A C 1
ATOM 808 O O . LYS A 1 106 ? -21.609 -2.047 5.723 1 96.69 106 LYS A O 1
ATOM 813 N N . VAL A 1 107 ? -21.391 -3.322 3.887 1 98.44 107 VAL A N 1
ATOM 814 C CA . VAL A 1 107 ? -20.266 -2.512 3.412 1 98.44 107 VAL A CA 1
ATOM 815 C C . VAL A 1 107 ? -20.781 -1.211 2.809 1 98.44 107 VAL A C 1
ATOM 817 O O . VAL A 1 107 ? -21.516 -1.229 1.81 1 98.44 107 VAL A O 1
ATOM 820 N N . VAL A 1 108 ? -20.375 -0.083 3.355 1 98.62 108 VAL A N 1
ATOM 821 C CA . VAL A 1 108 ? -20.953 1.18 2.91 1 98.62 108 VAL A CA 1
ATOM 822 C C . VAL A 1 108 ? -19.875 2.045 2.266 1 98.62 108 VAL A C 1
ATOM 824 O O . VAL A 1 108 ? -20.172 3.094 1.689 1 98.62 108 VAL A O 1
ATOM 827 N N . GLY A 1 109 ? -18.625 1.695 2.359 1 98.75 109 GLY A N 1
ATOM 828 C CA . GLY A 1 109 ? -17.531 2.451 1.771 1 98.75 109 GLY A CA 1
ATOM 829 C C . GLY A 1 109 ? -16.172 1.815 2.004 1 98.75 109 GLY A C 1
ATOM 830 O O . GLY A 1 109 ? -16.078 0.631 2.332 1 98.75 109 GLY A O 1
ATOM 831 N N . SER A 1 110 ? -15.18 2.541 1.741 1 98.88 110 SER A N 1
ATOM 832 C CA . SER A 1 110 ? -13.789 2.156 1.963 1 98.88 110 SER A CA 1
ATOM 833 C C . SER A 1 110 ? -12.945 3.352 2.393 1 98.88 110 SER A C 1
ATOM 835 O O . SER A 1 110 ? -13.234 4.488 2.012 1 98.88 110 SER A O 1
ATOM 837 N N . LEU A 1 111 ? -12 3.127 3.227 1 98.81 111 LEU A N 1
ATOM 838 C CA . LEU A 1 111 ? -11.016 4.129 3.607 1 98.81 111 LEU A CA 1
ATOM 839 C C . LEU A 1 111 ? -9.609 3.688 3.209 1 98.81 111 LEU A C 1
ATOM 841 O O . LEU A 1 111 ? -9.156 2.617 3.613 1 98.81 111 LEU A O 1
ATOM 845 N N . THR A 1 112 ? -9 4.504 2.385 1 98 112 THR A N 1
ATOM 846 C CA . THR A 1 112 ? -7.648 4.223 1.92 1 98 112 THR A CA 1
ATOM 847 C C . THR A 1 112 ? -6.691 5.34 2.324 1 98 112 THR A C 1
ATOM 849 O O . THR A 1 112 ? -7.125 6.449 2.646 1 98 112 THR A O 1
ATOM 852 N N . GLU A 1 113 ? -5.371 5.02 2.352 1 96.88 113 GLU A N 1
ATOM 853 C CA . GLU A 1 113 ? -4.363 6.051 2.596 1 96.88 113 GLU A CA 1
ATOM 854 C C . GLU A 1 113 ? -4.496 7.195 1.598 1 96.88 113 GLU A C 1
ATOM 856 O O . GLU A 1 113 ? -4.348 8.367 1.964 1 96.88 113 GLU A O 1
ATOM 861 N N . GLU A 1 114 ? -4.816 6.82 0.403 1 95.06 114 GLU A N 1
ATOM 862 C CA . GLU A 1 114 ? -4.965 7.828 -0.642 1 95.06 114 GLU A CA 1
ATOM 863 C C . GLU A 1 114 ? -6.105 8.789 -0.324 1 95.06 114 GLU A C 1
ATOM 865 O O . GLU A 1 114 ? -5.973 10 -0.503 1 95.06 114 GLU A O 1
ATOM 870 N N . ALA A 1 115 ? -7.188 8.281 0.104 1 96.06 115 ALA A N 1
ATOM 871 C CA . ALA A 1 115 ? -8.336 9.117 0.441 1 96.06 115 ALA A CA 1
ATOM 872 C C . ALA A 1 115 ? -7.988 10.102 1.558 1 96.06 115 ALA A C 1
ATOM 874 O O . ALA A 1 115 ? -8.422 11.258 1.534 1 96.06 115 ALA A O 1
ATOM 875 N N . ILE A 1 116 ? -7.23 9.633 2.502 1 96.25 116 ILE A N 1
ATOM 876 C CA . ILE A 1 116 ? -6.82 10.469 3.627 1 96.25 116 ILE A CA 1
ATOM 877 C C . ILE A 1 116 ? -5.855 11.547 3.143 1 96.25 116 ILE A C 1
ATOM 879 O O . ILE A 1 116 ? -6.047 12.734 3.436 1 96.25 116 ILE A O 1
ATOM 883 N N . ILE A 1 117 ? -4.902 11.172 2.342 1 92.38 117 ILE A N 1
ATOM 884 C CA . ILE A 1 117 ? -3.857 12.078 1.877 1 92.38 117 ILE A CA 1
ATOM 885 C C . ILE A 1 117 ? -4.469 13.172 1.002 1 92.38 117 ILE A C 1
ATOM 887 O O . ILE A 1 117 ? -4.098 14.344 1.107 1 92.38 117 ILE A O 1
ATOM 891 N N . ASN A 1 118 ? -5.414 12.789 0.198 1 90.88 118 ASN A N 1
ATOM 892 C CA . ASN A 1 118 ? -6.043 13.742 -0.715 1 90.88 118 ASN A CA 1
ATOM 893 C C . ASN A 1 118 ? -6.789 14.836 0.04 1 90.88 118 ASN A C 1
ATOM 895 O O . ASN A 1 118 ? -7.062 15.898 -0.513 1 90.88 118 ASN A O 1
ATOM 899 N N . ARG A 1 119 ? -7.016 14.617 1.29 1 89.19 119 ARG A N 1
ATOM 900 C CA . ARG A 1 119 ? -7.797 15.586 2.055 1 89.19 119 ARG A CA 1
ATOM 901 C C . ARG A 1 119 ? -6.949 16.234 3.146 1 89.19 119 ARG A C 1
ATOM 903 O O . ARG A 1 119 ? -7.461 17.016 3.951 1 89.19 119 ARG A O 1
ATOM 910 N N . MET A 1 120 ? -5.73 15.805 3.117 1 83.62 120 MET A N 1
ATOM 911 C CA . MET A 1 120 ? -4.832 16.406 4.102 1 83.62 120 MET A CA 1
ATOM 912 C C . MET A 1 120 ? -4.852 17.922 4.004 1 83.62 120 MET A C 1
ATOM 914 O O . MET A 1 120 ? -4.82 18.484 2.906 1 83.62 120 MET A O 1
ATOM 918 N N . GLY A 1 121 ? -4.805 18.547 5.102 1 74.88 121 GLY A N 1
ATOM 919 C CA . GLY A 1 121 ? -4.953 19.984 5.152 1 74.88 121 GLY A CA 1
ATOM 920 C C . GLY A 1 121 ? -6.355 20.438 5.527 1 74.88 121 GLY A C 1
ATOM 921 O O . GLY A 1 121 ? -6.555 21.562 5.988 1 74.88 121 GLY A O 1
ATOM 922 N N . SER A 1 122 ? -7.348 19.562 5.246 1 79.94 122 SER A N 1
ATOM 923 C CA . SER A 1 122 ? -8.734 19.906 5.527 1 79.94 122 SER A CA 1
ATOM 924 C C . SER A 1 122 ? -9.352 18.953 6.543 1 79.94 122 SER A C 1
ATOM 926 O O . SER A 1 122 ? -10.555 18.984 6.781 1 79.94 122 SER A O 1
ATOM 928 N N . ILE A 1 123 ? -8.531 18.047 7.043 1 86.19 123 ILE A N 1
ATOM 929 C CA . ILE A 1 123 ? -9.039 17.047 7.977 1 86.19 123 ILE A CA 1
ATOM 930 C C . ILE A 1 123 ? -8.125 16.969 9.203 1 86.19 123 ILE A C 1
ATOM 932 O O . ILE A 1 123 ? -7.008 17.5 9.18 1 86.19 123 ILE A O 1
ATOM 936 N N . SER A 1 124 ? -8.656 16.359 10.234 1 86.88 124 SER A N 1
ATOM 937 C CA . SER A 1 124 ? -7.918 16.125 11.469 1 86.88 124 SER A CA 1
ATOM 938 C C . SER A 1 124 ? -8.141 14.695 11.969 1 86.88 124 SER A C 1
ATOM 940 O O . SER A 1 124 ? -8.891 13.93 11.367 1 86.88 124 SER A O 1
ATOM 942 N N . MET A 1 125 ? -7.504 14.383 13.07 1 90.69 125 MET A N 1
ATOM 943 C CA . MET A 1 125 ? -7.633 13.055 13.664 1 90.69 125 MET A CA 1
ATOM 944 C C . MET A 1 125 ? -9.055 12.828 14.172 1 90.69 125 MET A C 1
ATOM 946 O O . MET A 1 125 ? -9.484 11.68 14.32 1 90.69 125 MET A O 1
ATOM 950 N N . GLU A 1 126 ? -9.758 13.891 14.359 1 93.75 126 GLU A N 1
ATOM 951 C CA . GLU A 1 126 ? -11.109 13.789 14.914 1 93.75 126 GLU A CA 1
ATOM 952 C C . GLU A 1 126 ? -12.148 13.656 13.805 1 93.75 126 GLU A C 1
ATOM 954 O O . GLU A 1 126 ? -13.305 13.328 14.07 1 93.75 126 GLU A O 1
ATOM 959 N N . THR A 1 127 ? -11.727 13.953 12.594 1 95.25 127 THR A N 1
ATOM 960 C CA . THR A 1 127 ? -12.633 13.828 11.453 1 95.25 127 THR A CA 1
ATOM 961 C C . THR A 1 127 ? -13.203 12.414 11.375 1 95.25 127 THR A C 1
ATOM 963 O O . THR A 1 127 ? -12.492 11.438 11.625 1 95.25 127 THR A O 1
ATOM 966 N N . LEU A 1 128 ? -14.445 12.328 11.047 1 98.56 128 LEU A N 1
ATOM 967 C CA . LEU A 1 128 ? -15.102 11.031 10.961 1 98.56 128 LEU A CA 1
ATOM 968 C C . LEU A 1 128 ? -14.773 10.336 9.648 1 98.56 128 LEU A C 1
ATOM 970 O O . LEU A 1 128 ? -14.625 10.992 8.617 1 98.56 128 LEU A O 1
ATOM 974 N N . VAL A 1 129 ? -14.773 8.992 9.672 1 98.81 129 VAL A N 1
ATOM 975 C CA . VAL A 1 129 ? -14.469 8.172 8.508 1 98.81 129 VAL A CA 1
ATOM 976 C C . VAL A 1 129 ? -15.438 8.492 7.379 1 98.81 129 VAL A C 1
ATOM 978 O O . VAL A 1 129 ? -15.031 8.594 6.215 1 98.81 129 VAL A O 1
ATOM 981 N N . GLU A 1 130 ? -16.688 8.734 7.664 1 98.62 130 GLU A N 1
ATOM 982 C CA . GLU A 1 130 ? -17.703 8.961 6.637 1 98.62 130 GLU A CA 1
ATOM 983 C C . GLU A 1 130 ? -17.422 10.234 5.855 1 98.62 130 GLU A C 1
ATOM 985 O O . GLU A 1 130 ? -17.891 10.391 4.727 1 98.62 130 GLU A O 1
ATOM 990 N N . GLU A 1 131 ? -16.656 11.148 6.418 1 97.75 131 GLU A N 1
ATOM 991 C CA . GLU A 1 131 ? -16.344 12.414 5.762 1 97.75 131 GLU A CA 1
ATOM 992 C C . GLU A 1 131 ? -15.188 12.25 4.77 1 97.75 131 GLU A C 1
ATOM 994 O O . GLU A 1 131 ? -14.945 13.141 3.949 1 97.75 131 GLU A O 1
ATOM 999 N N . VAL A 1 132 ? -14.492 11.109 4.812 1 98 132 VAL A N 1
ATOM 1000 C CA . VAL A 1 132 ? -13.281 10.922 4.02 1 98 132 VAL A CA 1
ATOM 1001 C C . VAL A 1 132 ? -13.43 9.695 3.129 1 98 132 VAL A C 1
ATOM 1003 O O . VAL A 1 132 ? -12.828 9.617 2.055 1 98 132 VAL A O 1
ATOM 1006 N N . MET A 1 133 ? -14.258 8.773 3.535 1 98.44 133 MET A N 1
ATOM 1007 C CA . MET A 1 133 ? -14.344 7.457 2.902 1 98.44 133 MET A CA 1
ATOM 1008 C C . MET A 1 133 ? -14.805 7.582 1.452 1 98.44 133 MET A C 1
ATOM 1010 O O . MET A 1 133 ? -15.445 8.562 1.083 1 98.44 133 MET A O 1
ATOM 1014 N N . GLY A 1 134 ? -14.32 6.68 0.644 1 98.06 134 GLY A N 1
ATOM 1015 C CA . GLY A 1 134 ? -14.781 6.539 -0.727 1 98.06 134 GLY A CA 1
ATOM 1016 C C . GLY A 1 134 ? -15.789 5.418 -0.905 1 98.06 134 GLY A C 1
ATOM 1017 O O . GLY A 1 134 ? -16.422 4.984 0.06 1 98.06 134 GLY A O 1
ATOM 1018 N N . SER A 1 135 ? -15.938 5.02 -2.205 1 97.69 135 SER A N 1
ATOM 1019 C CA . SER A 1 135 ? -16.875 3.955 -2.549 1 97.69 135 SER A CA 1
ATOM 1020 C C . SER A 1 135 ? -16.406 2.605 -2.016 1 97.69 135 SER A C 1
ATOM 1022 O O . SER A 1 135 ? -15.203 2.4 -1.812 1 97.69 135 SER A O 1
ATOM 1024 N N . PRO A 1 136 ? -17.344 1.656 -1.767 1 98.25 136 PRO A N 1
ATOM 1025 C CA . PRO A 1 136 ? -16.969 0.321 -1.301 1 98.25 136 PRO A CA 1
ATOM 1026 C C . PRO A 1 136 ? -16.031 -0.398 -2.268 1 98.25 136 PRO A C 1
ATOM 1028 O O . PRO A 1 136 ? -16.094 -0.184 -3.48 1 98.25 136 PRO A O 1
ATOM 1031 N N . PHE A 1 137 ? -15.148 -1.254 -1.67 1 98.31 137 PHE A N 1
ATOM 1032 C CA . PHE A 1 137 ? -14.391 -2.174 -2.51 1 98.31 137 PHE A CA 1
ATOM 1033 C C . PHE A 1 137 ? -15.32 -3.162 -3.207 1 98.31 137 PHE A C 1
ATOM 1035 O O . PHE A 1 137 ? -16.375 -3.498 -2.684 1 98.31 137 PHE A O 1
ATOM 1042 N N . PRO A 1 138 ? -14.898 -3.67 -4.414 1 97.88 138 PRO A N 1
ATOM 1043 C CA . PRO A 1 138 ? -15.711 -4.715 -5.039 1 97.88 138 PRO A CA 1
ATOM 1044 C C . PRO A 1 138 ? -15.742 -6.008 -4.227 1 97.88 138 PRO A C 1
ATOM 1046 O O . PRO A 1 138 ? -14.789 -6.301 -3.494 1 97.88 138 PRO A O 1
ATOM 1049 N N . ILE A 1 139 ? -16.859 -6.719 -4.359 1 98 139 ILE A N 1
ATOM 1050 C CA . ILE A 1 139 ? -17.078 -7.93 -3.58 1 98 139 ILE A CA 1
ATOM 1051 C C . ILE A 1 139 ? -17.125 -9.141 -4.508 1 98 139 ILE A C 1
ATOM 1053 O O . ILE A 1 139 ? -17.797 -9.109 -5.547 1 98 139 ILE A O 1
ATOM 1057 N N . PHE A 1 140 ? -16.391 -10.18 -4.18 1 96.94 140 PHE A N 1
ATOM 1058 C CA . PHE A 1 140 ? -16.344 -11.398 -4.973 1 96.94 140 PHE A CA 1
ATOM 1059 C C . PHE A 1 140 ? -16.625 -12.625 -4.109 1 96.94 140 PHE A C 1
ATOM 1061 O O . PHE A 1 140 ? -16.438 -12.586 -2.891 1 96.94 140 PHE A O 1
ATOM 1068 N N . PRO A 1 141 ? -17.062 -13.75 -4.719 1 95.75 141 PRO A N 1
ATOM 1069 C CA . PRO A 1 141 ? -17.156 -15.008 -3.971 1 95.75 141 PRO A CA 1
ATOM 1070 C C . PRO A 1 141 ? -15.797 -15.641 -3.691 1 95.75 141 PRO A C 1
ATOM 1072 O O . PRO A 1 141 ? -14.812 -15.312 -4.355 1 95.75 141 PRO A O 1
ATOM 1075 N N . PRO A 1 142 ? -15.766 -16.531 -2.695 1 96.06 142 PRO A N 1
ATOM 1076 C CA . PRO A 1 142 ? -14.492 -17.125 -2.27 1 96.06 142 PRO A CA 1
ATOM 1077 C C . PRO A 1 142 ? -13.836 -17.969 -3.363 1 96.06 142 PRO A C 1
ATOM 1079 O O . PRO A 1 142 ? -12.625 -18.156 -3.354 1 96.06 142 PRO A O 1
ATOM 1082 N N . ASP A 1 143 ? -14.633 -18.375 -4.348 1 91.19 143 ASP A N 1
ATOM 1083 C CA . ASP A 1 143 ? -14.094 -19.297 -5.355 1 91.19 143 ASP A CA 1
ATOM 1084 C C . ASP A 1 143 ? -13.617 -18.531 -6.586 1 91.19 143 ASP A C 1
ATOM 1086 O O . ASP A 1 143 ? -13.164 -19.125 -7.562 1 91.19 143 ASP A O 1
ATOM 1090 N N . THR A 1 144 ? -13.711 -17.188 -6.477 1 90.38 144 THR A N 1
ATOM 1091 C CA . THR A 1 144 ? -13.195 -16.391 -7.582 1 90.38 144 THR A CA 1
ATOM 1092 C C . THR A 1 144 ? -11.719 -16.688 -7.816 1 90.38 144 THR A C 1
ATOM 1094 O O . THR A 1 144 ? -10.945 -16.812 -6.867 1 90.38 144 THR A O 1
ATOM 1097 N N . SER A 1 145 ? -11.297 -16.797 -9.102 1 88.25 145 SER A N 1
ATOM 1098 C CA . SER A 1 145 ? -9.914 -17.094 -9.445 1 88.25 145 SER A CA 1
ATOM 1099 C C . SER A 1 145 ? -8.984 -15.945 -9.078 1 88.25 145 SER A C 1
ATOM 1101 O O . SER A 1 145 ? -9.367 -14.773 -9.18 1 88.25 145 SER A O 1
ATOM 1103 N N . VAL A 1 146 ? -7.816 -16.281 -8.734 1 91.56 146 VAL A N 1
ATOM 1104 C CA . VAL A 1 146 ? -6.805 -15.273 -8.406 1 91.56 146 VAL A CA 1
ATOM 1105 C C . VAL A 1 146 ? -6.5 -14.43 -9.641 1 91.56 146 VAL A C 1
ATOM 1107 O O . VAL A 1 146 ? -6.23 -13.227 -9.523 1 91.56 146 VAL A O 1
ATOM 1110 N N . ALA A 1 147 ? -6.551 -15.039 -10.781 1 84.94 147 ALA A N 1
ATOM 1111 C CA . ALA A 1 147 ? -6.324 -14.297 -12.023 1 84.94 147 ALA A CA 1
ATOM 1112 C C . ALA A 1 147 ? -7.297 -13.125 -12.141 1 84.94 147 ALA A C 1
ATOM 1114 O O . ALA A 1 147 ? -6.898 -12.016 -12.5 1 84.94 147 ALA A O 1
ATOM 1115 N N . LEU A 1 148 ? -8.539 -13.422 -11.867 1 85.56 148 LEU A N 1
ATOM 1116 C CA . LEU A 1 148 ? -9.555 -12.375 -11.922 1 85.56 148 LEU A CA 1
ATOM 1117 C C . LEU A 1 148 ? -9.32 -11.336 -10.828 1 85.56 148 LEU A C 1
ATOM 1119 O O . LEU A 1 148 ? -9.492 -10.141 -11.055 1 85.56 148 LEU A O 1
ATOM 1123 N N . ILE A 1 149 ? -8.922 -11.789 -9.664 1 93.06 149 ILE A N 1
ATOM 1124 C CA . ILE A 1 149 ? -8.625 -10.891 -8.555 1 93.06 149 ILE A CA 1
ATOM 1125 C C . ILE A 1 149 ? -7.461 -9.969 -8.93 1 93.06 149 ILE A C 1
ATOM 1127 O O . ILE A 1 149 ? -7.492 -8.773 -8.641 1 93.06 149 ILE A O 1
ATOM 1131 N N . LYS A 1 150 ? -6.504 -10.523 -9.555 1 91.06 150 LYS A N 1
ATOM 1132 C CA . LYS A 1 150 ? -5.355 -9.75 -10.008 1 91.06 150 LYS A CA 1
ATOM 1133 C C . LYS A 1 150 ? -5.789 -8.609 -10.938 1 91.06 150 LYS A C 1
ATOM 1135 O O . LYS A 1 150 ? -5.332 -7.477 -10.789 1 91.06 150 LYS A O 1
ATOM 1140 N N . GLU A 1 151 ? -6.668 -8.969 -11.844 1 87.56 151 GLU A N 1
ATOM 1141 C CA . GLU A 1 151 ? -7.168 -7.961 -12.773 1 87.56 151 GLU A CA 1
ATOM 1142 C C . GLU A 1 151 ? -7.926 -6.859 -12.047 1 87.56 151 GLU A C 1
ATOM 1144 O O . GLU A 1 151 ? -7.77 -5.676 -12.352 1 87.56 151 GLU A O 1
ATOM 1149 N N . ALA A 1 152 ? -8.742 -7.215 -11.062 1 93.12 152 ALA A N 1
ATOM 1150 C CA . ALA A 1 152 ? -9.508 -6.242 -10.281 1 93.12 152 ALA A CA 1
ATOM 1151 C C . ALA A 1 152 ? -8.578 -5.309 -9.516 1 93.12 152 ALA A C 1
ATOM 1153 O O . ALA A 1 152 ? -8.852 -4.109 -9.398 1 93.12 152 ALA A O 1
ATOM 1154 N N . LEU A 1 153 ? -7.453 -5.84 -9.078 1 95.75 153 LEU A N 1
ATOM 1155 C CA . LEU A 1 153 ? -6.539 -5.09 -8.219 1 95.75 153 LEU A CA 1
ATOM 1156 C C . LEU A 1 153 ? -5.68 -4.141 -9.039 1 95.75 153 LEU A C 1
ATOM 1158 O O . LEU A 1 153 ? -4.926 -3.338 -8.484 1 95.75 153 LEU A O 1
ATOM 1162 N N . LEU A 1 154 ? -5.781 -4.238 -10.359 1 86.62 154 LEU A N 1
ATOM 1163 C CA . LEU A 1 154 ? -5.176 -3.223 -11.211 1 86.62 154 LEU A CA 1
ATOM 1164 C C . LEU A 1 154 ? -5.926 -1.898 -11.102 1 86.62 154 LEU A C 1
ATOM 1166 O O . LEU A 1 154 ? -5.355 -0.834 -11.352 1 86.62 154 LEU A O 1
ATOM 1170 N N . TYR A 1 155 ? -7.152 -2.004 -10.602 1 88.62 155 TYR A N 1
ATOM 1171 C CA . TYR A 1 155 ? -8 -0.82 -10.57 1 88.62 155 TYR A CA 1
ATOM 1172 C C . TYR A 1 155 ? -8.383 -0.463 -9.141 1 88.62 155 TYR A C 1
ATOM 1174 O O . TYR A 1 155 ? -8.656 0.702 -8.836 1 88.62 155 TYR A O 1
ATOM 1182 N N . TYR A 1 156 ? -8.461 -1.457 -8.312 1 94.38 156 TYR A N 1
ATOM 1183 C CA . TYR A 1 156 ? -8.891 -1.254 -6.938 1 94.38 156 TYR A CA 1
ATOM 1184 C C . TYR A 1 156 ? -7.766 -1.562 -5.961 1 94.38 156 TYR A C 1
ATOM 1186 O O . TYR A 1 156 ? -6.891 -2.383 -6.25 1 94.38 156 TYR A O 1
ATOM 1194 N N . GLN A 1 157 ? -7.824 -0.929 -4.816 1 96.31 157 GLN A N 1
ATOM 1195 C CA . GLN A 1 157 ? -6.773 -1.12 -3.824 1 96.31 157 GLN A CA 1
ATOM 1196 C C . GLN A 1 157 ? -6.98 -2.416 -3.045 1 96.31 157 GLN A C 1
ATOM 1198 O O . GLN A 1 157 ? -6.047 -2.928 -2.422 1 96.31 157 GLN A O 1
ATOM 1203 N N . ALA A 1 158 ? -8.25 -2.877 -3.078 1 98.38 158 ALA A N 1
ATOM 1204 C CA . ALA A 1 158 ? -8.602 -4.129 -2.412 1 98.38 158 ALA A CA 1
ATOM 1205 C C . ALA A 1 158 ? -9.891 -4.711 -2.986 1 98.38 158 ALA A C 1
ATOM 1207 O O . ALA A 1 158 ? -10.641 -4.02 -3.684 1 98.38 158 ALA A O 1
ATOM 1208 N N . VAL A 1 159 ? -10.109 -6.023 -2.758 1 98.25 159 VAL A N 1
ATOM 1209 C CA . VAL A 1 159 ? -11.391 -6.668 -3.012 1 98.25 159 VAL A CA 1
ATOM 1210 C C . VAL A 1 159 ? -11.852 -7.414 -1.761 1 98.25 159 VAL A C 1
ATOM 1212 O O . VAL A 1 159 ? -11.031 -7.898 -0.98 1 98.25 159 VAL A O 1
ATOM 1215 N N . LEU A 1 160 ? -13.18 -7.422 -1.578 1 98.81 160 LEU A N 1
ATOM 1216 C CA . LEU A 1 160 ? -13.742 -8.141 -0.444 1 98.81 160 LEU A CA 1
ATOM 1217 C C . LEU A 1 160 ? -14.297 -9.492 -0.882 1 98.81 160 LEU A C 1
ATOM 1219 O O . LEU A 1 160 ? -14.797 -9.633 -2.002 1 98.81 160 LEU A O 1
ATOM 1223 N N . ILE A 1 161 ? -14.141 -10.453 -0.04 1 98.62 161 ILE A N 1
ATOM 1224 C CA . ILE A 1 161 ? -14.664 -11.789 -0.286 1 98.62 161 ILE A CA 1
ATOM 1225 C C . ILE A 1 161 ? -15.883 -12.039 0.603 1 98.62 161 ILE A C 1
ATOM 1227 O O . ILE A 1 161 ? -15.805 -11.906 1.826 1 98.62 161 ILE A O 1
ATOM 1231 N N . GLN A 1 162 ? -16.922 -12.367 -0.011 1 98.25 162 GLN A N 1
ATOM 1232 C CA . GLN A 1 162 ? -18.188 -12.57 0.701 1 98.25 162 GLN A CA 1
ATOM 1233 C C . GLN A 1 162 ? -18.688 -14.008 0.554 1 98.25 162 GLN A C 1
ATOM 1235 O O . GLN A 1 162 ? -18.641 -14.57 -0.542 1 98.25 162 GLN A O 1
ATOM 1240 N N . GLU A 1 163 ? -19 -14.578 1.636 1 96.88 163 GLU A N 1
ATOM 1241 C CA . GLU A 1 163 ? -19.609 -15.906 1.69 1 96.88 163 GLU A CA 1
ATOM 1242 C C . GLU A 1 163 ? -20.812 -15.93 2.627 1 96.88 163 GLU A C 1
ATOM 1244 O O . GLU A 1 163 ? -20.75 -15.422 3.746 1 96.88 163 GLU A O 1
ATOM 1249 N N . ASN A 1 164 ? -21.891 -16.484 2.16 1 95.19 164 ASN A N 1
ATOM 1250 C CA . ASN A 1 164 ? -23.109 -16.625 2.949 1 95.19 164 ASN A CA 1
ATOM 1251 C C . ASN A 1 164 ? -23.547 -15.305 3.562 1 95.19 164 ASN A C 1
ATOM 1253 O O . ASN A 1 164 ? -23.844 -15.242 4.758 1 95.19 164 ASN A O 1
ATOM 1257 N N . GLY A 1 165 ? -23.328 -14.18 2.854 1 92.88 165 GLY A N 1
ATOM 1258 C CA . GLY A 1 165 ? -23.844 -12.875 3.234 1 92.88 165 GLY A CA 1
ATOM 1259 C C . GLY A 1 165 ? -22.906 -12.094 4.129 1 92.88 165 GLY A C 1
ATOM 1260 O O . GLY A 1 165 ? -23.156 -10.93 4.438 1 92.88 165 GLY A O 1
ATOM 1261 N N . GLY A 1 166 ? -21.844 -12.758 4.504 1 96.31 166 GLY A N 1
ATOM 1262 C CA . GLY A 1 166 ? -20.875 -12.102 5.352 1 96.31 166 GLY A CA 1
ATOM 1263 C C . GLY A 1 166 ? -19.516 -11.914 4.676 1 96.31 166 GLY A C 1
ATOM 1264 O O . GLY A 1 166 ? -19.109 -12.742 3.859 1 96.31 166 GLY A O 1
ATOM 1265 N N . ILE A 1 167 ? -18.953 -10.781 5.02 1 97.94 167 ILE A N 1
ATOM 1266 C CA . ILE A 1 167 ? -17.609 -10.555 4.531 1 97.94 167 ILE A CA 1
ATOM 1267 C C . ILE A 1 167 ? -16.625 -11.461 5.281 1 97.94 167 ILE A C 1
ATOM 1269 O O . ILE A 1 167 ? -16.5 -11.367 6.508 1 97.94 167 ILE A O 1
ATOM 1273 N N . VAL A 1 168 ? -15.852 -12.312 4.477 1 97.94 168 VAL A N 1
ATOM 1274 C CA . VAL A 1 168 ? -15.047 -13.336 5.145 1 97.94 168 VAL A CA 1
ATOM 1275 C C . VAL A 1 168 ? -13.562 -13.039 4.934 1 97.94 168 VAL A C 1
ATOM 1277 O O . VAL A 1 168 ? -12.703 -13.648 5.574 1 97.94 168 VAL A O 1
ATOM 1280 N N . GLY A 1 169 ? -13.258 -12.188 3.996 1 98.5 169 GLY A N 1
ATOM 1281 C CA . GLY A 1 169 ? -11.859 -11.891 3.756 1 98.5 169 GLY A CA 1
ATOM 1282 C C . GLY A 1 169 ? -11.641 -10.672 2.883 1 98.5 169 GLY A C 1
ATOM 1283 O O . GLY A 1 169 ? -12.602 -10.07 2.398 1 98.5 169 GLY A O 1
ATOM 1284 N N . ILE A 1 170 ? -10.445 -10.297 2.764 1 98.75 170 ILE A N 1
ATOM 1285 C CA . ILE A 1 170 ? -10 -9.195 1.914 1 98.75 170 ILE A CA 1
ATOM 1286 C C . ILE A 1 170 ? -8.727 -9.594 1.174 1 98.75 170 ILE A C 1
ATOM 1288 O O . ILE A 1 170 ? -7.875 -10.297 1.723 1 98.75 170 ILE A O 1
ATOM 1292 N N . VAL A 1 171 ? -8.633 -9.227 -0.134 1 97.94 171 VAL A N 1
ATOM 1293 C CA . VAL A 1 171 ? -7.418 -9.469 -0.904 1 97.94 171 VAL A CA 1
ATOM 1294 C C . VAL A 1 171 ? -6.844 -8.141 -1.396 1 97.94 171 VAL A C 1
ATOM 1296 O O . VAL A 1 171 ? -7.566 -7.32 -1.965 1 97.94 171 VAL A O 1
ATOM 1299 N N . THR A 1 172 ? -5.609 -7.891 -1.076 1 98 172 THR A N 1
ATOM 1300 C CA . THR A 1 172 ? -4.867 -6.738 -1.578 1 98 172 THR A CA 1
ATOM 1301 C C . THR A 1 172 ? -3.686 -7.188 -2.436 1 98 172 THR A C 1
ATOM 1303 O O . THR A 1 172 ? -3.449 -8.391 -2.598 1 98 172 THR A O 1
ATOM 1306 N N . LYS A 1 173 ? -2.961 -6.184 -2.957 1 96.94 173 LYS A N 1
ATOM 1307 C CA . LYS A 1 173 ? -1.771 -6.496 -3.742 1 96.94 173 LYS A CA 1
ATOM 1308 C C . LYS A 1 173 ? -0.753 -7.273 -2.912 1 96.94 173 LYS A C 1
ATOM 1310 O O . LYS A 1 173 ? -0.087 -8.172 -3.426 1 96.94 173 LYS A O 1
ATOM 1315 N N . SER A 1 174 ? -0.707 -6.953 -1.652 1 96.75 174 SER A N 1
ATOM 1316 C CA . SER A 1 174 ? 0.223 -7.645 -0.764 1 96.75 174 SER A CA 1
ATOM 1317 C C . SER A 1 174 ? -0.084 -9.133 -0.691 1 96.75 174 SER A C 1
ATOM 1319 O O . SER A 1 174 ? 0.83 -9.961 -0.62 1 96.75 174 SER A O 1
ATOM 1321 N N . ASP A 1 175 ? -1.307 -9.469 -0.673 1 96.19 175 ASP A N 1
ATOM 1322 C CA . ASP A 1 175 ? -1.706 -10.867 -0.632 1 96.19 175 ASP A CA 1
ATOM 1323 C C . ASP A 1 175 ? -1.236 -11.609 -1.882 1 96.19 175 ASP A C 1
ATOM 1325 O O . ASP A 1 175 ? -0.833 -12.773 -1.806 1 96.19 175 ASP A O 1
ATOM 1329 N N . LEU A 1 176 ? -1.363 -10.961 -3.061 1 94.38 176 LEU A N 1
ATOM 1330 C CA . LEU A 1 176 ? -0.894 -11.57 -4.301 1 94.38 176 LEU A CA 1
ATOM 1331 C C . LEU A 1 176 ? 0.611 -11.812 -4.25 1 94.38 176 LEU A C 1
ATOM 1333 O O . LEU A 1 176 ? 1.082 -12.891 -4.598 1 94.38 176 LEU A O 1
ATOM 1337 N N . VAL A 1 177 ? 1.295 -10.781 -3.775 1 95.56 177 VAL A N 1
ATOM 1338 C CA . VAL A 1 177 ? 2.754 -10.836 -3.762 1 95.56 177 VAL A CA 1
ATOM 1339 C C . VAL A 1 177 ? 3.221 -11.953 -2.828 1 95.56 177 VAL A C 1
ATOM 1341 O O . VAL A 1 177 ? 4.109 -12.734 -3.18 1 95.56 177 VAL A O 1
ATOM 1344 N N . ARG A 1 178 ? 2.613 -12.094 -1.706 1 93 178 ARG A N 1
ATOM 1345 C CA . ARG A 1 178 ? 3.02 -13.086 -0.723 1 93 178 ARG A CA 1
ATOM 1346 C C . ARG A 1 178 ? 2.711 -14.5 -1.215 1 93 178 ARG A C 1
ATOM 1348 O O . ARG A 1 178 ? 3.25 -15.477 -0.694 1 93 178 ARG A O 1
ATOM 1355 N N . ASN A 1 179 ? 1.828 -14.57 -2.158 1 87.62 179 ASN A N 1
ATOM 1356 C CA . ASN A 1 179 ? 1.432 -15.875 -2.682 1 87.62 179 ASN A CA 1
ATOM 1357 C C . ASN A 1 179 ? 1.934 -16.078 -4.105 1 87.62 179 ASN A C 1
ATOM 1359 O O . ASN A 1 179 ? 1.31 -16.797 -4.891 1 87.62 179 ASN A O 1
ATOM 1363 N N . LEU A 1 180 ? 2.965 -15.461 -4.438 1 83.44 180 LEU A N 1
ATOM 1364 C CA . LEU A 1 180 ? 3.553 -15.484 -5.773 1 83.44 180 LEU A CA 1
ATOM 1365 C C . LEU A 1 180 ? 3.746 -16.922 -6.254 1 83.44 180 LEU A C 1
ATOM 1367 O O . LEU A 1 180 ? 3.561 -17.219 -7.438 1 83.44 180 LEU A O 1
ATOM 1371 N N . GLU A 1 181 ? 4.074 -17.844 -5.348 1 74.94 181 GLU A N 1
ATOM 1372 C CA . GLU A 1 181 ? 4.344 -19.234 -5.727 1 74.94 181 GLU A CA 1
ATOM 1373 C C . GLU A 1 181 ? 3.053 -19.969 -6.062 1 74.94 181 GLU A C 1
ATOM 1375 O O . GLU A 1 181 ? 3.08 -21 -6.734 1 74.94 181 GLU A O 1
ATOM 1380 N N . ARG A 1 182 ? 2.021 -19.5 -5.547 1 69.69 182 ARG A N 1
ATOM 1381 C CA . ARG A 1 182 ? 0.748 -20.188 -5.715 1 69.69 182 ARG A CA 1
ATOM 1382 C C . ARG A 1 182 ? 0.031 -19.719 -6.977 1 69.69 182 ARG A C 1
ATOM 1384 O O . ARG A 1 182 ? -0.996 -20.297 -7.359 1 69.69 182 ARG A O 1
ATOM 1391 N N . ILE A 1 183 ? 0.619 -18.719 -7.586 1 65.94 183 ILE A N 1
ATOM 1392 C CA . ILE A 1 183 ? -0.078 -18.094 -8.703 1 65.94 183 ILE A CA 1
ATOM 1393 C C . ILE A 1 183 ? 0.698 -18.344 -10 1 65.94 183 ILE A C 1
ATOM 1395 O O . ILE A 1 183 ? 1.922 -18.203 -10.031 1 65.94 183 ILE A O 1
ATOM 1399 N N . MET B 1 1 ? -9.234 40.531 -0.275 1 33.44 1 MET B N 1
ATOM 1400 C CA . MET B 1 1 ? -10.398 40.188 0.539 1 33.44 1 MET B CA 1
ATOM 1401 C C . MET B 1 1 ? -9.969 39.531 1.855 1 33.44 1 MET B C 1
ATOM 1403 O O . MET B 1 1 ? -9.164 38.594 1.865 1 33.44 1 MET B O 1
ATOM 1407 N N . LEU B 1 2 ? -10.164 40.281 3.047 1 43 2 LEU B N 1
ATOM 1408 C CA . LEU B 1 2 ? -9.711 40 4.406 1 43 2 LEU B CA 1
ATOM 1409 C C . LEU B 1 2 ? -10.172 38.625 4.863 1 43 2 LEU B C 1
ATOM 1411 O O . LEU B 1 2 ? -11.32 38.219 4.625 1 43 2 LEU B O 1
ATOM 1415 N N . ARG B 1 3 ? -9.383 37.75 4.941 1 56.47 3 ARG B N 1
ATOM 1416 C CA . ARG B 1 3 ? -9.672 36.438 5.438 1 56.47 3 ARG B CA 1
ATOM 1417 C C . ARG B 1 3 ? -10.609 36.469 6.637 1 56.47 3 ARG B C 1
ATOM 1419 O O . ARG B 1 3 ? -10.492 37.344 7.492 1 56.47 3 ARG B O 1
ATOM 1426 N N . ASP B 1 4 ? -11.836 36.094 6.543 1 60.88 4 ASP B N 1
ATOM 1427 C CA . ASP B 1 4 ? -12.789 35.875 7.629 1 60.88 4 ASP B CA 1
ATOM 1428 C C . ASP B 1 4 ? -12.156 35.094 8.773 1 60.88 4 ASP B C 1
ATOM 1430 O O . ASP B 1 4 ? -11.633 34 8.555 1 60.88 4 ASP B O 1
ATOM 1434 N N . LEU B 1 5 ? -11.867 35.781 9.906 1 73.5 5 LEU B N 1
ATOM 1435 C CA . LEU B 1 5 ? -11.203 35.188 11.055 1 73.5 5 LEU B CA 1
ATOM 1436 C C . LEU B 1 5 ? -12.172 34.344 11.875 1 73.5 5 LEU B C 1
ATOM 1438 O O . LEU B 1 5 ? -11.883 33.969 13.016 1 73.5 5 LEU B O 1
ATOM 1442 N N . SER B 1 6 ? -13.43 34.125 11.148 1 75.81 6 SER B N 1
ATOM 1443 C CA . SER B 1 6 ? -14.43 33.312 11.836 1 75.81 6 SER B CA 1
ATOM 1444 C C . SER B 1 6 ? -13.922 31.891 12.062 1 75.81 6 SER B C 1
ATOM 1446 O O . SER B 1 6 ? -14.336 31.219 13.016 1 75.81 6 SER B O 1
ATOM 1448 N N . SER B 1 7 ? -12.969 31.547 11.344 1 77.19 7 SER B N 1
ATOM 1449 C CA . SER B 1 7 ? -12.469 30.172 11.445 1 77.19 7 SER B CA 1
ATOM 1450 C C . SER B 1 7 ? -11.109 30.141 12.148 1 77.19 7 SER B C 1
ATOM 1452 O O . SER B 1 7 ? -10.43 29.109 12.141 1 77.19 7 SER B O 1
ATOM 1454 N N . LEU B 1 8 ? -10.812 31.312 12.781 1 84.62 8 LEU B N 1
ATOM 1455 C CA . LEU B 1 8 ? -9.484 31.438 13.383 1 84.62 8 LEU B CA 1
ATOM 1456 C C . LEU B 1 8 ? -9.25 30.328 14.406 1 84.62 8 LEU B C 1
ATOM 1458 O O . LEU B 1 8 ? -8.188 29.703 14.406 1 84.62 8 LEU B O 1
ATOM 1462 N N . GLY B 1 9 ? -10.227 30.125 15.195 1 82.81 9 GLY B N 1
ATOM 1463 C CA . GLY B 1 9 ? -10.086 29.094 16.203 1 82.81 9 GLY B CA 1
ATOM 1464 C C . GLY B 1 9 ? -9.914 27.703 15.633 1 82.81 9 GLY B C 1
ATOM 1465 O O . GLY B 1 9 ? -9.07 26.938 16.094 1 82.81 9 GLY B O 1
ATOM 1466 N N . LYS B 1 10 ? -10.547 27.438 14.641 1 77.94 10 LYS B N 1
ATOM 1467 C CA . LYS B 1 10 ? -10.453 26.141 13.969 1 77.94 10 LYS B CA 1
ATOM 1468 C C . LYS B 1 10 ? -9.086 25.953 13.312 1 77.94 10 LYS B C 1
ATOM 1470 O O . LYS B 1 10 ? -8.484 24.891 13.422 1 77.94 10 LYS B O 1
ATOM 1475 N N . GLU B 1 11 ? -8.711 26.953 12.656 1 73 11 GLU B N 1
ATOM 1476 C CA . GLU B 1 11 ? -7.414 26.922 11.977 1 73 11 GLU B CA 1
ATOM 1477 C C . GLU B 1 11 ? -6.277 26.75 12.977 1 73 11 GLU B C 1
ATOM 1479 O O . GLU B 1 11 ? -5.367 25.938 12.758 1 73 11 GLU B O 1
ATOM 1484 N N . ARG B 1 12 ? -6.434 27.562 14.078 1 80.62 12 ARG B N 1
ATOM 1485 C CA . ARG B 1 12 ? -5.406 27.484 15.109 1 80.62 12 ARG B CA 1
ATOM 1486 C C . ARG B 1 12 ? -5.332 26.078 15.695 1 80.62 12 ARG B C 1
ATOM 1488 O O . ARG B 1 12 ? -4.242 25.516 15.836 1 80.62 12 ARG B O 1
ATOM 1495 N N . LYS B 1 13 ? -6.449 25.531 15.867 1 77.56 13 LYS B N 1
ATOM 1496 C CA . LYS B 1 13 ? -6.512 24.188 16.438 1 77.56 13 LYS B CA 1
ATOM 1497 C C . LYS B 1 13 ? -5.988 23.141 15.453 1 77.56 13 LYS B C 1
ATOM 1499 O O . LYS B 1 13 ? -5.285 22.219 15.844 1 77.56 13 LYS B O 1
ATOM 1504 N N . LEU B 1 14 ? -6.344 23.375 14.266 1 67.62 14 LEU B N 1
ATOM 1505 C CA . LEU B 1 14 ? -5.855 22.484 13.227 1 67.62 14 LEU B CA 1
ATOM 1506 C C . LEU B 1 14 ? -4.332 22.531 13.141 1 67.62 14 LEU B C 1
ATOM 1508 O O . LEU B 1 14 ? -3.693 21.516 12.852 1 67.62 14 LEU B O 1
ATOM 1512 N N . LEU B 1 15 ? -3.82 23.688 13.43 1 70.56 15 LEU B N 1
ATOM 1513 C CA . LEU B 1 15 ? -2.377 23.891 13.375 1 70.56 15 LEU B CA 1
ATOM 1514 C C . LEU B 1 15 ? -1.717 23.438 14.68 1 70.56 15 LEU B C 1
ATOM 1516 O O . LEU B 1 15 ? -0.488 23.438 14.781 1 70.56 15 LEU B O 1
ATOM 1520 N N . GLY B 1 16 ? -2.572 23.062 15.602 1 68.12 16 GLY B N 1
ATOM 1521 C CA . GLY B 1 16 ? -2.104 22.469 16.844 1 68.12 16 GLY B CA 1
ATOM 1522 C C . GLY B 1 16 ? -1.415 23.453 17.766 1 68.12 16 GLY B C 1
ATOM 1523 O O . GLY B 1 16 ? -0.484 23.094 18.484 1 68.12 16 GLY B O 1
ATOM 1524 N N . ILE B 1 17 ? -1.762 24.625 17.656 1 79.56 17 ILE B N 1
ATOM 1525 C CA . ILE B 1 17 ? -1.114 25.578 18.531 1 79.56 17 ILE B CA 1
ATOM 1526 C C . ILE B 1 17 ? -2.148 26.188 19.484 1 79.56 17 ILE B C 1
ATOM 1528 O O . ILE B 1 17 ? -3.332 26.281 19.141 1 79.56 17 ILE B O 1
ATOM 1532 N N . SER B 1 18 ? -1.723 26.578 20.688 1 85.44 18 SER B N 1
ATOM 1533 C CA . SER B 1 18 ? -2.586 27.219 21.688 1 85.44 18 SER B CA 1
ATOM 1534 C C . SER B 1 18 ? -2.85 28.672 21.328 1 85.44 18 SER B C 1
ATOM 1536 O O . SER B 1 18 ? -2.184 29.234 20.453 1 85.44 18 SER B O 1
ATOM 1538 N N . GLN B 1 19 ? -3.939 29.203 22.016 1 92.88 19 GLN B N 1
ATOM 1539 C CA . GLN B 1 19 ? -4.211 30.625 21.859 1 92.88 19 GLN B CA 1
ATOM 1540 C C . GLN B 1 19 ? -3.018 31.469 22.312 1 92.88 19 GLN B C 1
ATOM 1542 O O . GLN B 1 19 ? -2.707 32.5 21.703 1 92.88 19 GLN B O 1
ATOM 1547 N N . ARG B 1 20 ? -2.332 30.953 23.297 1 93.12 20 ARG B N 1
ATOM 1548 C CA . ARG B 1 20 ? -1.167 31.641 23.844 1 93.12 20 ARG B CA 1
ATOM 1549 C C . ARG B 1 20 ? -0.027 31.672 22.828 1 93.12 20 ARG B C 1
ATOM 1551 O O . ARG B 1 20 ? 0.609 32.719 22.625 1 93.12 20 ARG B O 1
ATOM 1558 N N . GLU B 1 21 ? 0.209 30.594 22.172 1 88.94 21 GLU B N 1
ATOM 1559 C CA . GLU B 1 21 ? 1.27 30.484 21.188 1 88.94 21 GLU B CA 1
ATOM 1560 C C . GLU B 1 21 ? 1.003 31.406 19.984 1 88.94 21 GLU B C 1
ATOM 1562 O O . GLU B 1 21 ? 1.909 32.094 19.516 1 88.94 21 GLU B O 1
ATOM 1567 N N . LEU B 1 22 ? -0.216 31.375 19.562 1 91.38 22 LEU B N 1
ATOM 1568 C CA . LEU B 1 22 ? -0.582 32.25 18.438 1 91.38 22 LEU B CA 1
ATOM 1569 C C . LEU B 1 22 ? -0.422 33.719 18.812 1 91.38 22 LEU B C 1
ATOM 1571 O O . LEU B 1 22 ? 0.09 34.5 18.016 1 91.38 22 LEU B O 1
ATOM 1575 N N . ALA B 1 23 ? -0.867 34.094 20.031 1 94.75 23 ALA B N 1
ATOM 1576 C CA . ALA B 1 23 ? -0.761 35.469 20.531 1 94.75 23 ALA B CA 1
ATOM 1577 C C . ALA B 1 23 ? 0.689 35.938 20.516 1 94.75 23 ALA B C 1
ATOM 1579 O O . ALA B 1 23 ? 0.984 37.031 20.062 1 94.75 23 ALA B O 1
ATOM 1580 N N . LYS B 1 24 ? 1.507 35 21 1 93.38 24 LYS B N 1
ATOM 1581 C CA . LYS B 1 24 ? 2.932 35.312 21.047 1 93.38 24 LYS B CA 1
ATOM 1582 C C . LYS B 1 24 ? 3.488 35.562 19.641 1 93.38 24 LYS B C 1
ATOM 1584 O O . LYS B 1 24 ? 4.227 36.5 19.406 1 93.38 24 LYS B O 1
ATOM 1589 N N . MET B 1 25 ? 3.133 34.781 18.719 1 90.31 25 MET B N 1
ATOM 1590 C CA . MET B 1 25 ? 3.645 34.844 17.344 1 90.31 25 MET B CA 1
ATOM 1591 C C . MET B 1 25 ? 3.115 36.062 16.609 1 90.31 25 MET B C 1
ATOM 1593 O O . MET B 1 25 ? 3.812 36.656 15.781 1 90.31 25 MET B O 1
ATOM 1597 N N . ALA B 1 26 ? 1.908 36.375 17 1 92.81 26 ALA B N 1
ATOM 1598 C CA . ALA B 1 26 ? 1.245 37.5 16.328 1 92.81 26 ALA B CA 1
ATOM 1599 C C . ALA B 1 26 ? 1.58 38.812 17 1 92.81 26 ALA B C 1
ATOM 1601 O O . ALA B 1 26 ? 1.276 39.875 16.469 1 92.81 26 ALA B O 1
ATOM 1602 N N . GLY B 1 27 ? 2.146 38.688 18.234 1 93.38 27 GLY B N 1
ATOM 1603 C CA . GLY B 1 27 ? 2.479 39.875 18.984 1 93.38 27 GLY B CA 1
ATOM 1604 C C . GLY B 1 27 ? 1.267 40.562 19.609 1 93.38 27 GLY B C 1
ATOM 1605 O O . GLY B 1 27 ? 1.151 41.781 19.594 1 93.38 27 GLY B O 1
ATOM 1606 N N . VAL B 1 28 ? 0.277 39.781 20.016 1 94.88 28 VAL B N 1
ATOM 1607 C CA . VAL B 1 28 ? -0.922 40.281 20.672 1 94.88 28 VAL B CA 1
ATOM 1608 C C . VAL B 1 28 ? -1.154 39.531 21.984 1 94.88 28 VAL B C 1
ATOM 1610 O O . VAL B 1 28 ? -0.425 38.594 22.297 1 94.88 28 VAL B O 1
ATOM 1613 N N . SER B 1 29 ? -2.094 40 22.75 1 94.5 29 SER B N 1
ATOM 1614 C CA . SER B 1 29 ? -2.428 39.312 23.984 1 94.5 29 SER B CA 1
ATOM 1615 C C . SER B 1 29 ? -3.258 38.062 23.734 1 94.5 29 SER B C 1
ATOM 1617 O O . SER B 1 29 ? -4.004 38 22.75 1 94.5 29 SER B O 1
ATOM 1619 N N . GLN B 1 30 ? -3.113 37.062 24.609 1 94.94 30 GLN B N 1
ATOM 1620 C CA . GLN B 1 30 ? -3.92 35.844 24.547 1 94.94 30 GLN B CA 1
ATOM 1621 C C . GLN B 1 30 ? -5.41 36.188 24.641 1 94.94 30 GLN B C 1
ATOM 1623 O O . GLN B 1 30 ? -6.234 35.531 23.984 1 94.94 30 GLN B O 1
ATOM 1628 N N . SER B 1 31 ? -5.746 37.219 25.406 1 94.88 31 SER B N 1
ATOM 1629 C CA . SER B 1 31 ? -7.137 37.625 25.562 1 94.88 31 SER B CA 1
ATOM 1630 C C . SER B 1 31 ? -7.711 38.125 24.234 1 94.88 31 SER B C 1
ATOM 1632 O O . SER B 1 31 ? -8.867 37.844 23.922 1 94.88 31 SER B O 1
ATOM 1634 N N . LEU B 1 32 ? -6.938 38.875 23.484 1 94.25 32 LEU B N 1
ATOM 1635 C CA . LEU B 1 32 ? -7.379 39.375 22.188 1 94.25 32 LEU B CA 1
ATOM 1636 C C . LEU B 1 32 ? -7.684 38.219 21.234 1 94.25 32 LEU B C 1
ATOM 1638 O O . LEU B 1 32 ? -8.719 38.219 20.578 1 94.25 32 LEU B O 1
ATOM 1642 N N . ILE B 1 33 ? -6.805 37.188 21.141 1 94.75 33 ILE B N 1
ATOM 1643 C CA . ILE B 1 33 ? -7.023 36.031 20.312 1 94.75 33 ILE B CA 1
ATOM 1644 C C . ILE B 1 33 ? -8.344 35.344 20.703 1 94.75 33 ILE B C 1
ATOM 1646 O O . ILE B 1 33 ? -9.148 35 19.844 1 94.75 33 ILE B O 1
ATOM 1650 N N . SER B 1 34 ? -8.562 35.188 22.016 1 93.12 34 SER B N 1
ATOM 1651 C CA . SER B 1 34 ? -9.766 34.531 22.547 1 93.12 34 SER B CA 1
ATOM 1652 C C . SER B 1 34 ? -11.023 35.312 22.125 1 93.12 34 SER B C 1
ATOM 1654 O O . SER B 1 34 ? -12 34.719 21.672 1 93.12 34 SER B O 1
ATOM 1656 N N . LYS B 1 35 ? -10.969 36.625 22.219 1 93.38 35 LYS B N 1
ATOM 1657 C CA . LYS B 1 35 ? -12.117 37.469 21.875 1 93.38 35 LYS B CA 1
ATOM 1658 C C . LYS B 1 35 ? -12.43 37.406 20.391 1 93.38 35 LYS B C 1
ATOM 1660 O O . LYS B 1 35 ? -13.594 37.406 19.984 1 93.38 35 LYS B O 1
ATOM 1665 N N . VAL B 1 36 ? -11.391 37.312 19.594 1 91.94 36 VAL B N 1
ATOM 1666 C CA . VAL B 1 36 ? -11.57 37.219 18.141 1 91.94 36 VAL B CA 1
ATOM 1667 C C . VAL B 1 36 ? -12.148 35.844 17.781 1 91.94 36 VAL B C 1
ATOM 1669 O O . VAL B 1 36 ? -13.102 35.75 17 1 91.94 36 VAL B O 1
ATOM 1672 N N . GLU B 1 37 ? -11.586 34.781 18.359 1 91.69 37 GLU B N 1
ATOM 1673 C CA . GLU B 1 37 ? -12.023 33.406 18.047 1 91.69 37 GLU B CA 1
ATOM 1674 C C . GLU B 1 37 ? -13.484 33.219 18.422 1 91.69 37 GLU B C 1
ATOM 1676 O O . GLU B 1 37 ? -14.203 32.469 17.75 1 91.69 37 GLU B O 1
ATOM 1681 N N . ASN B 1 38 ? -13.953 33.906 19.484 1 88.81 38 ASN B N 1
ATOM 1682 C CA . ASN B 1 38 ? -15.312 33.719 19.969 1 88.81 38 ASN B CA 1
ATOM 1683 C C . ASN B 1 38 ? -16.266 34.75 19.406 1 88.81 38 ASN B C 1
ATOM 1685 O O . ASN B 1 38 ? -17.438 34.812 19.797 1 88.81 38 ASN B O 1
ATOM 1689 N N . GLY B 1 39 ? -15.695 35.625 18.516 1 87.56 39 GLY B N 1
ATOM 1690 C CA . GLY B 1 39 ? -16.531 36.562 17.828 1 87.56 39 GLY B CA 1
ATOM 1691 C C . GLY B 1 39 ? -16.859 37.781 18.672 1 87.56 39 GLY B C 1
ATOM 1692 O O . GLY B 1 39 ? -17.75 38.562 18.344 1 87.56 39 GLY B O 1
ATOM 1693 N N . GLN B 1 40 ? -16.344 37.906 19.812 1 91.12 40 GLN B N 1
ATOM 1694 C CA . GLN B 1 40 ? -16.625 39 20.734 1 91.12 40 GLN B CA 1
ATOM 1695 C C . GLN B 1 40 ? -15.93 40.281 20.281 1 91.12 40 GLN B C 1
ATOM 1697 O O . GLN B 1 40 ? -16.281 41.375 20.734 1 91.12 40 GLN B O 1
ATOM 1702 N N . MET B 1 41 ? -14.914 40.188 19.453 1 88.75 41 MET B N 1
ATOM 1703 C CA . MET B 1 41 ? -14.148 41.312 18.969 1 88.75 41 MET B CA 1
ATOM 1704 C C . MET B 1 41 ? -13.75 41.125 17.5 1 88.75 41 MET B C 1
ATOM 1706 O O . MET B 1 41 ? -13.383 40.031 17.094 1 88.75 41 MET B O 1
ATOM 1710 N N . VAL B 1 42 ? -13.867 42.188 16.672 1 87.56 42 VAL B N 1
ATOM 1711 C CA . VAL B 1 42 ? -13.32 42.219 15.32 1 87.56 42 VAL B CA 1
ATOM 1712 C C . VAL B 1 42 ? -12.016 43 15.305 1 87.56 42 VAL B C 1
ATOM 1714 O O . VAL B 1 42 ? -12 44.219 15.594 1 87.56 42 VAL B O 1
ATOM 1717 N N . PRO B 1 43 ? -10.859 42.312 15.156 1 88.38 43 PRO B N 1
ATOM 1718 C CA . PRO B 1 43 ? -9.578 43.031 15.188 1 88.38 43 PRO B CA 1
ATOM 1719 C C . PRO B 1 43 ? -9.438 44.031 14.047 1 88.38 43 PRO B C 1
ATOM 1721 O O . PRO B 1 43 ? -10.141 43.938 13.039 1 88.38 43 PRO B O 1
ATOM 1724 N N . ASN B 1 44 ? -8.734 45.094 14.297 1 86.75 44 ASN B N 1
ATOM 1725 C CA . ASN B 1 44 ? -8.414 46 13.195 1 86.75 44 ASN B CA 1
ATOM 1726 C C . ASN B 1 44 ? -7.496 45.312 12.18 1 86.75 44 ASN B C 1
ATOM 1728 O O . ASN B 1 44 ? -7.02 44.219 12.398 1 86.75 44 ASN B O 1
ATOM 1732 N N . TYR B 1 45 ? -7.289 45.969 11.039 1 84.81 45 TYR B N 1
ATOM 1733 C CA . TYR B 1 45 ? -6.605 45.406 9.891 1 84.81 45 TYR B CA 1
ATOM 1734 C C . TYR B 1 45 ? -5.195 44.969 10.258 1 84.81 45 TYR B C 1
ATOM 1736 O O . TYR B 1 45 ? -4.762 43.875 9.883 1 84.81 45 TYR B O 1
ATOM 1744 N N . ASP B 1 46 ? -4.465 45.875 11 1 85.88 46 ASP B N 1
ATOM 1745 C CA . ASP B 1 46 ? -3.084 45.562 11.359 1 85.88 46 ASP B CA 1
ATOM 1746 C C . ASP B 1 46 ? -3.004 44.312 12.219 1 85.88 46 ASP B C 1
ATOM 1748 O O . ASP B 1 46 ? -2.158 43.438 11.984 1 85.88 46 ASP B O 1
ATOM 1752 N N . VAL B 1 47 ? -3.836 44.156 13.281 1 90.12 47 VAL B N 1
ATOM 1753 C CA . VAL B 1 47 ? -3.865 43 14.18 1 90.12 47 VAL B CA 1
ATOM 1754 C C . VAL B 1 47 ? -4.273 41.75 13.398 1 90.12 47 VAL B C 1
ATOM 1756 O O . VAL B 1 47 ? -3.68 40.688 13.57 1 90.12 47 VAL B O 1
ATOM 1759 N N . ALA B 1 48 ? -5.27 41.906 12.453 1 88.56 48 ALA B N 1
ATOM 1760 C CA . ALA B 1 48 ? -5.723 40.781 11.641 1 88.56 48 ALA B CA 1
ATOM 1761 C C . ALA B 1 48 ? -4.59 40.25 10.773 1 88.56 48 ALA B C 1
ATOM 1763 O O . ALA B 1 48 ? -4.406 39.031 10.664 1 88.56 48 ALA B O 1
ATOM 1764 N N . LEU B 1 49 ? -3.881 41.125 10.211 1 85.19 49 LEU B N 1
ATOM 1765 C CA . LEU B 1 49 ? -2.768 40.719 9.352 1 85.19 49 LEU B CA 1
ATOM 1766 C C . LEU B 1 49 ? -1.695 40 10.156 1 85.19 49 LEU B C 1
ATOM 1768 O O . LEU B 1 49 ? -1.12 39.031 9.688 1 85.19 49 LEU B O 1
ATOM 1772 N N . ARG B 1 50 ? -1.39 40.438 11.344 1 88.88 50 ARG B N 1
ATOM 1773 C CA . ARG B 1 50 ? -0.393 39.781 12.188 1 88.88 50 ARG B CA 1
ATOM 1774 C C . ARG B 1 50 ? -0.837 38.375 12.578 1 88.88 50 ARG B C 1
ATOM 1776 O O . ARG B 1 50 ? -0.031 37.469 12.578 1 88.88 50 ARG B O 1
ATOM 1783 N N . ILE B 1 51 ? -2.09 38.219 12.836 1 90.06 51 ILE B N 1
ATOM 1784 C CA . ILE B 1 51 ? -2.629 36.906 13.211 1 90.06 51 ILE B CA 1
ATOM 1785 C C . ILE B 1 51 ? -2.564 35.969 12.016 1 90.06 51 ILE B C 1
ATOM 1787 O O . ILE B 1 51 ? -2.129 34.812 12.141 1 90.06 51 ILE B O 1
ATOM 1791 N N . ILE B 1 52 ? -2.98 36.5 10.844 1 82.25 52 ILE B N 1
ATOM 1792 C CA . ILE B 1 52 ? -2.971 35.688 9.633 1 82.25 52 ILE B CA 1
ATOM 1793 C C . ILE B 1 52 ? -1.539 35.281 9.289 1 82.25 52 ILE B C 1
ATOM 1795 O O . ILE B 1 52 ? -1.28 34.125 8.945 1 82.25 52 ILE B O 1
ATOM 1799 N N . ARG B 1 53 ? -0.606 36.188 9.406 1 79.31 53 ARG B N 1
ATOM 1800 C CA . ARG B 1 53 ? 0.801 35.906 9.141 1 79.31 53 ARG B CA 1
ATOM 1801 C C . ARG B 1 53 ? 1.346 34.875 10.117 1 79.31 53 ARG B C 1
ATOM 1803 O O . ARG B 1 53 ? 2.111 33.969 9.727 1 79.31 53 ARG B O 1
ATOM 1810 N N . ALA B 1 54 ? 1.004 35.031 11.367 1 82.56 54 ALA B N 1
ATOM 1811 C CA . ALA B 1 54 ? 1.431 34.031 12.359 1 82.56 54 ALA B CA 1
ATOM 1812 C C . ALA B 1 54 ? 0.898 32.656 12.023 1 82.56 54 ALA B C 1
ATOM 1814 O O . ALA B 1 54 ? 1.631 31.656 12.102 1 82.56 54 ALA B O 1
ATOM 1815 N N . LEU B 1 55 ? -0.327 32.594 11.617 1 78.06 55 LEU B N 1
ATOM 1816 C CA . LEU B 1 55 ? -0.907 31.312 11.234 1 78.06 55 LEU B CA 1
ATOM 1817 C C . LEU B 1 55 ? -0.17 30.719 10.039 1 78.06 55 LEU B C 1
ATOM 1819 O O . LEU B 1 5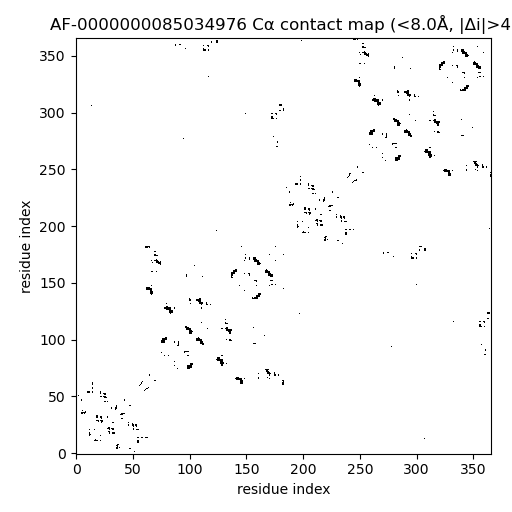5 ? 0.085 29.5 10 1 78.06 55 LEU B O 1
ATOM 1823 N N . GLU B 1 56 ? 0.108 31.531 9.078 1 70.44 56 GLU B N 1
ATOM 1824 C CA . GLU B 1 56 ? 0.836 31.078 7.891 1 70.44 56 GLU B CA 1
ATOM 1825 C C . GLU B 1 56 ? 2.229 30.578 8.258 1 70.44 56 GLU B C 1
ATOM 1827 O O . GLU B 1 56 ? 2.705 29.594 7.688 1 70.44 56 GLU B O 1
ATOM 1832 N N . LEU B 1 57 ? 2.77 31.359 9.125 1 70 57 LEU B N 1
ATOM 1833 C CA . LEU B 1 57 ? 4.086 30.938 9.594 1 70 57 LEU B CA 1
ATOM 1834 C C . LEU B 1 57 ? 4.012 29.562 10.266 1 70 57 LEU B C 1
ATOM 1836 O O . LEU B 1 57 ? 4.902 28.734 10.086 1 70 57 LEU B O 1
ATOM 1840 N N . VAL B 1 58 ? 2.979 29.406 11.062 1 69.19 58 VAL B N 1
ATOM 1841 C CA . VAL B 1 58 ? 2.801 28.109 11.711 1 69.19 58 VAL B CA 1
ATOM 1842 C C . VAL B 1 58 ? 2.562 27.031 10.648 1 69.19 58 VAL B C 1
ATOM 1844 O O . VAL B 1 58 ? 3.107 25.938 10.742 1 69.19 58 VAL B O 1
ATOM 1847 N N . ARG B 1 59 ? 1.625 27.359 9.766 1 62 59 ARG B N 1
ATOM 1848 C CA . ARG B 1 59 ? 1.349 26.438 8.672 1 62 59 ARG B CA 1
ATOM 1849 C C . ARG B 1 59 ? 2.631 26.062 7.938 1 62 59 ARG B C 1
ATOM 1851 O O . ARG B 1 59 ? 2.84 24.891 7.598 1 62 59 ARG B O 1
ATOM 1858 N N . GLU B 1 60 ? 3.285 27.172 7.609 1 59.22 60 GLU B N 1
ATOM 1859 C CA . GLU B 1 60 ? 4.57 26.953 6.945 1 59.22 60 GLU B CA 1
ATOM 1860 C C . GLU B 1 60 ? 5.504 26.109 7.805 1 59.22 60 GLU B C 1
ATOM 1862 O O . GLU B 1 60 ? 6.199 25.234 7.289 1 59.22 60 GLU B O 1
ATOM 1867 N N . LYS B 1 61 ? 5.445 26.594 8.992 1 55.47 61 LYS B N 1
ATOM 1868 C CA . LYS B 1 61 ? 6.309 25.844 9.898 1 55.47 61 LYS B CA 1
ATOM 1869 C C . LYS B 1 61 ? 5.793 24.406 10.086 1 55.47 61 LYS B C 1
ATOM 1871 O O . LYS B 1 61 ? 6.582 23.469 10.141 1 55.47 61 LYS B O 1
ATOM 1876 N N . LYS B 1 62 ? 4.418 24.359 10.359 1 53.06 62 LYS B N 1
ATOM 1877 C CA . LYS B 1 62 ? 3.785 23.062 10.523 1 53.06 62 LYS B CA 1
ATOM 1878 C C . LYS B 1 62 ? 3.672 22.328 9.18 1 53.06 62 LYS B C 1
ATOM 1880 O O . LYS B 1 62 ? 3.775 21.109 9.125 1 53.06 62 LYS B O 1
ATOM 1885 N N . GLY B 1 63 ? 2.896 23.031 8.172 1 53.75 63 GLY B N 1
ATOM 1886 C CA . GLY B 1 63 ? 3.119 22.578 6.809 1 53.75 63 GLY B CA 1
ATOM 1887 C C . GLY B 1 63 ? 4.559 22.188 6.539 1 53.75 63 GLY B C 1
ATOM 1888 O O . GLY B 1 63 ? 4.895 21.75 5.43 1 53.75 63 GLY B O 1
ATOM 1889 N N . LEU B 1 64 ? 5.273 22.547 7.691 1 59.12 64 LEU B N 1
ATOM 1890 C CA . LEU B 1 64 ? 6.703 22.734 7.91 1 59.12 64 LEU B CA 1
ATOM 1891 C C . LEU B 1 64 ? 7.371 21.422 8.312 1 59.12 64 LEU B C 1
ATOM 1893 O O . LEU B 1 64 ? 8.594 21.359 8.43 1 59.12 64 LEU B O 1
ATOM 1897 N N . SER B 1 65 ? 6.418 20.516 8.453 1 80.12 65 SER B N 1
ATOM 1898 C CA . SER B 1 65 ? 7.215 19.328 8.742 1 80.12 65 SER B CA 1
ATOM 1899 C C . SER B 1 65 ? 8.141 19 7.578 1 80.12 65 SER B C 1
ATOM 1901 O O . SER B 1 65 ? 7.855 19.344 6.43 1 80.12 65 SER B O 1
ATOM 1903 N N . ARG B 1 66 ? 9.195 18.609 8.055 1 88.69 66 ARG B N 1
ATOM 1904 C CA . ARG B 1 66 ? 10.227 18.25 7.086 1 88.69 66 ARG B CA 1
ATOM 1905 C C . ARG B 1 66 ? 10.305 16.734 6.922 1 88.69 66 ARG B C 1
ATOM 1907 O O . ARG B 1 66 ? 9.859 15.977 7.789 1 88.69 66 ARG B O 1
ATOM 1914 N N . ALA B 1 67 ? 10.82 16.328 5.789 1 94.06 67 ALA B N 1
ATOM 1915 C CA . ALA B 1 67 ? 10.938 14.906 5.445 1 94.06 67 ALA B CA 1
ATOM 1916 C C . ALA B 1 67 ? 11.594 14.125 6.578 1 94.06 67 ALA B C 1
ATOM 1918 O O . ALA B 1 67 ? 11.148 13.023 6.922 1 94.06 67 ALA B O 1
ATOM 1919 N N . ARG B 1 68 ? 12.57 14.719 7.215 1 94.25 68 ARG B N 1
ATOM 1920 C CA . ARG B 1 68 ? 13.336 14.023 8.242 1 94.25 68 ARG B CA 1
ATOM 1921 C C . ARG B 1 68 ? 12.469 13.703 9.453 1 94.25 68 ARG B C 1
ATOM 1923 O O . ARG B 1 68 ? 12.781 12.805 10.234 1 94.25 68 ARG B O 1
ATOM 1930 N N . GLU B 1 69 ? 11.398 14.453 9.641 1 92.44 69 GLU B N 1
ATOM 1931 C CA . GLU B 1 69 ? 10.547 14.289 10.812 1 92.44 69 GLU B CA 1
ATOM 1932 C C . GLU B 1 69 ? 9.539 13.164 10.617 1 92.44 69 GLU B C 1
ATOM 1934 O O . GLU B 1 69 ? 8.961 12.664 11.586 1 92.44 69 GLU B O 1
ATOM 1939 N N . ILE B 1 70 ? 9.305 12.727 9.336 1 94.31 70 ILE B N 1
ATOM 1940 C CA . ILE B 1 70 ? 8.227 11.773 9.125 1 94.31 70 ILE B CA 1
ATOM 1941 C C . ILE B 1 70 ? 8.781 10.508 8.461 1 94.31 70 ILE B C 1
ATOM 1943 O O . ILE B 1 70 ? 8.086 9.492 8.375 1 94.31 70 ILE B O 1
ATOM 1947 N N . MET B 1 71 ? 10.023 10.57 8.039 1 96.88 71 MET B N 1
ATOM 1948 C CA . MET B 1 71 ? 10.586 9.469 7.27 1 96.88 71 MET B CA 1
ATOM 1949 C C . MET B 1 71 ? 10.781 8.234 8.148 1 96.88 71 MET B C 1
ATOM 1951 O O . MET B 1 71 ? 10.953 8.359 9.359 1 96.88 71 MET B O 1
ATOM 1955 N N . SER B 1 72 ? 10.703 7.082 7.508 1 97.5 72 SER B N 1
ATOM 1956 C CA . SER B 1 72 ? 11.133 5.84 8.148 1 97.5 72 SER B CA 1
ATOM 1957 C C . SER B 1 72 ? 12.625 5.609 7.973 1 97.5 72 SER B C 1
ATOM 1959 O O . SER B 1 72 ? 13.172 5.844 6.895 1 97.5 72 SER B O 1
ATOM 1961 N N . SER B 1 73 ? 13.234 5.238 9.047 1 97.12 73 SER B N 1
ATOM 1962 C CA . SER B 1 73 ? 14.664 4.965 9.086 1 97.12 73 SER B CA 1
ATOM 1963 C C . SER B 1 73 ? 14.977 3.824 10.047 1 97.12 73 SER B C 1
ATOM 1965 O O . SER B 1 73 ? 14.32 3.672 11.078 1 97.12 73 SER B O 1
ATOM 1967 N N . PRO B 1 74 ? 16.047 2.92 9.766 1 96.56 74 PRO B N 1
ATOM 1968 C CA . PRO B 1 74 ? 16.844 2.865 8.539 1 96.56 74 PRO B CA 1
ATOM 1969 C C . PRO B 1 74 ? 16.062 2.309 7.352 1 96.56 74 PRO B C 1
ATOM 1971 O O . PRO B 1 74 ? 15 1.714 7.527 1 96.56 74 PRO B O 1
ATOM 1974 N N . VAL B 1 75 ? 16.594 2.549 6.188 1 97.38 75 VAL B N 1
ATOM 1975 C CA . VAL B 1 75 ? 15.938 2.102 4.965 1 97.38 75 VAL B CA 1
ATOM 1976 C C . VAL B 1 75 ? 16.234 0.62 4.734 1 97.38 75 VAL B C 1
ATOM 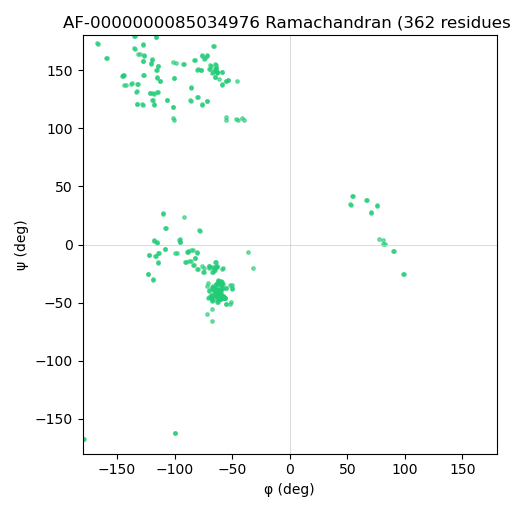1978 O O . VAL B 1 75 ? 17.391 0.192 4.785 1 97.38 75 VAL B O 1
ATOM 1981 N N . ILE B 1 76 ? 15.211 -0.137 4.547 1 98.38 76 ILE B N 1
ATOM 1982 C CA . ILE B 1 76 ? 15.352 -1.529 4.137 1 98.38 76 ILE B CA 1
ATOM 1983 C C . ILE B 1 76 ? 15.438 -1.61 2.613 1 98.38 76 ILE B C 1
ATOM 1985 O O . ILE B 1 76 ? 14.578 -1.07 1.907 1 98.38 76 ILE B O 1
ATOM 19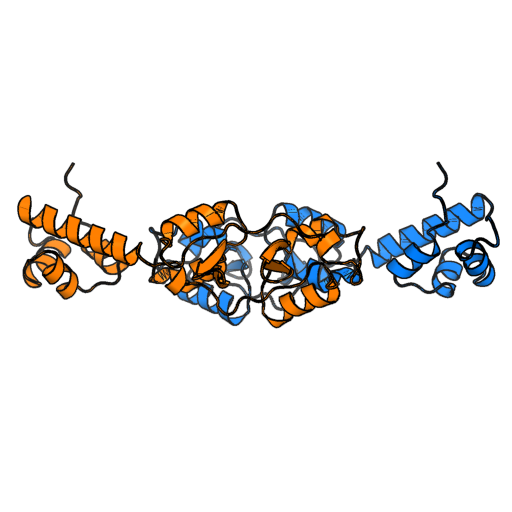89 N N . SER B 1 77 ? 16.453 -2.189 2.115 1 98.62 77 SER B N 1
ATOM 1990 C CA . SER B 1 77 ? 16.688 -2.246 0.677 1 98.62 77 SER 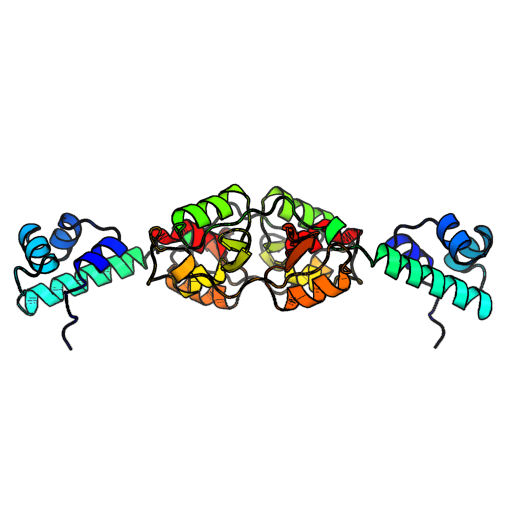B CA 1
ATOM 1991 C C . SER B 1 77 ? 17.109 -3.645 0.24 1 98.62 77 SER B C 1
ATOM 1993 O O . SER B 1 77 ? 17.328 -4.523 1.078 1 98.62 77 SER B O 1
ATOM 1995 N N . VAL B 1 78 ? 17.125 -3.85 -1.026 1 98.88 78 VAL B N 1
ATOM 1996 C CA . VAL B 1 78 ? 17.609 -5.094 -1.609 1 98.88 78 VAL B CA 1
ATOM 1997 C C . VAL B 1 78 ? 18.672 -4.789 -2.664 1 98.88 78 VAL B C 1
ATOM 1999 O O . VAL B 1 78 ? 18.797 -3.648 -3.125 1 98.88 78 VAL B O 1
ATOM 2002 N N . SER B 1 79 ? 19.438 -5.805 -3.004 1 98.75 79 SER B N 1
ATOM 2003 C CA . SER B 1 79 ? 20.375 -5.742 -4.113 1 98.75 79 SER B CA 1
ATOM 2004 C C . SER B 1 79 ? 19.734 -6.223 -5.414 1 98.75 79 SER B C 1
ATOM 2006 O O . SER B 1 79 ? 18.812 -7.035 -5.391 1 98.75 79 SER B O 1
ATOM 2008 N N . PRO B 1 80 ? 20.297 -5.734 -6.551 1 98.69 80 PRO B N 1
ATOM 2009 C CA . PRO B 1 80 ? 19.781 -6.238 -7.828 1 98.69 80 PRO B CA 1
ATOM 2010 C C . PRO B 1 80 ? 19.906 -7.75 -7.961 1 98.69 80 PRO B C 1
ATOM 2012 O O . PRO B 1 80 ? 19.125 -8.383 -8.672 1 98.69 80 PRO B O 1
ATOM 2015 N N . LYS B 1 81 ? 20.781 -8.344 -7.207 1 98.69 81 LYS B N 1
ATOM 2016 C CA . LYS B 1 81 ? 21.078 -9.766 -7.371 1 98.69 81 LYS B CA 1
ATOM 2017 C C . LYS B 1 81 ? 20.312 -10.602 -6.352 1 98.69 81 LYS B C 1
ATOM 2019 O O . LYS B 1 81 ? 20.375 -11.836 -6.379 1 98.69 81 LYS B O 1
ATOM 2024 N N . ASP B 1 82 ? 19.672 -9.938 -5.461 1 98.75 82 ASP B N 1
ATOM 2025 C CA . ASP B 1 82 ? 18.812 -10.68 -4.535 1 98.75 82 ASP B CA 1
ATOM 2026 C C . ASP B 1 82 ? 17.656 -11.344 -5.266 1 98.75 82 ASP B C 1
ATOM 2028 O O . ASP B 1 82 ? 17.25 -10.883 -6.332 1 98.75 82 ASP B O 1
ATOM 2032 N N . SER B 1 83 ? 17.125 -12.414 -4.695 1 98.38 83 SER B N 1
ATOM 2033 C CA . SER B 1 83 ? 15.945 -13.094 -5.246 1 98.38 83 SER B CA 1
ATOM 2034 C C . SER B 1 83 ? 14.656 -12.406 -4.812 1 98.38 83 SER B C 1
ATOM 2036 O O . SER B 1 83 ? 14.633 -11.695 -3.803 1 98.38 83 SER B O 1
ATOM 2038 N N . LEU B 1 84 ? 13.617 -12.633 -5.562 1 97.94 84 LEU B N 1
ATOM 2039 C CA . LEU B 1 84 ? 12.297 -12.148 -5.156 1 97.94 84 LEU B CA 1
ATOM 2040 C C . LEU B 1 84 ? 11.875 -12.789 -3.838 1 97.94 84 LEU B C 1
ATOM 2042 O O . LEU B 1 84 ? 11.188 -12.156 -3.031 1 97.94 84 LEU B O 1
ATOM 2046 N N . LYS B 1 85 ? 12.32 -13.977 -3.645 1 97.44 85 LYS B N 1
ATOM 2047 C CA . LYS B 1 85 ? 12.047 -14.625 -2.365 1 97.44 85 LYS B CA 1
ATOM 2048 C C . LYS B 1 85 ? 12.531 -13.766 -1.198 1 97.44 85 LYS B C 1
ATOM 2050 O O . LYS B 1 85 ? 11.781 -13.523 -0.246 1 97.44 85 LYS B O 1
ATOM 2055 N N . LYS B 1 86 ? 13.734 -13.367 -1.292 1 98.31 86 LYS B N 1
ATOM 2056 C CA . LYS B 1 86 ? 14.305 -12.523 -0.25 1 98.31 86 LYS B CA 1
ATOM 2057 C C . LYS B 1 86 ? 13.555 -11.203 -0.142 1 98.31 86 LYS B C 1
ATOM 2059 O O . LYS B 1 86 ? 13.219 -10.758 0.959 1 98.31 86 LYS B O 1
ATOM 2064 N N . ALA B 1 87 ? 13.305 -10.609 -1.299 1 98.62 87 ALA B N 1
ATOM 2065 C CA . ALA B 1 87 ? 12.625 -9.32 -1.325 1 98.62 87 ALA B CA 1
ATOM 2066 C C . ALA B 1 87 ? 11.234 -9.422 -0.702 1 98.62 87 ALA B C 1
ATOM 2068 O O . ALA B 1 87 ? 10.867 -8.594 0.136 1 98.62 87 ALA B O 1
ATOM 2069 N N . ILE B 1 88 ? 10.492 -10.422 -1.079 1 97.62 88 ILE B N 1
ATOM 2070 C CA . ILE B 1 88 ? 9.125 -10.602 -0.606 1 97.62 88 ILE B CA 1
ATOM 2071 C C . ILE B 1 88 ? 9.133 -10.914 0.89 1 97.62 88 ILE B C 1
ATOM 2073 O O . ILE B 1 88 ? 8.281 -10.43 1.635 1 97.62 88 ILE B O 1
ATOM 2077 N N . SER B 1 89 ? 10.109 -11.664 1.335 1 97.81 89 SER B N 1
ATOM 2078 C CA . SER B 1 89 ? 10.25 -11.945 2.76 1 97.81 89 SER B CA 1
ATOM 2079 C C . SER B 1 89 ? 10.492 -10.664 3.557 1 97.81 89 SER B C 1
ATOM 2081 O O . SER B 1 89 ? 9.922 -10.484 4.633 1 97.81 89 SER B O 1
ATOM 2083 N N . LEU B 1 90 ? 11.297 -9.789 3.045 1 98 90 LEU B N 1
ATOM 2084 C CA . LEU B 1 90 ? 11.555 -8.516 3.695 1 98 90 LEU B CA 1
ATOM 2085 C C . LEU B 1 90 ? 10.289 -7.668 3.762 1 98 90 LEU B C 1
ATOM 2087 O O . LEU B 1 90 ? 10 -7.047 4.789 1 98 90 LEU B O 1
ATOM 2091 N N . MET B 1 91 ? 9.539 -7.656 2.641 1 97.5 91 MET B N 1
ATOM 2092 C CA . MET B 1 91 ? 8.289 -6.898 2.604 1 97.5 91 MET B CA 1
ATOM 2093 C C . MET B 1 91 ? 7.32 -7.398 3.664 1 97.5 91 MET B C 1
ATOM 2095 O O . MET B 1 91 ? 6.699 -6.602 4.371 1 97.5 91 MET B O 1
ATOM 2099 N N . GLU B 1 92 ? 7.258 -8.656 3.74 1 95.06 92 GLU B N 1
ATOM 2100 C CA . GLU B 1 92 ? 6.359 -9.266 4.715 1 95.06 92 GLU B CA 1
ATOM 2101 C C . GLU B 1 92 ? 6.832 -9 6.141 1 95.06 92 GLU B C 1
ATOM 2103 O O . GLU B 1 92 ? 6.043 -8.586 6.996 1 95.06 92 GLU B O 1
ATOM 2108 N N . GLU B 1 93 ? 8.109 -9.227 6.406 1 95.81 93 GLU B N 1
ATOM 2109 C CA . GLU B 1 93 ? 8.703 -9.094 7.734 1 95.81 93 GLU B CA 1
ATOM 2110 C C . GLU B 1 93 ? 8.547 -7.676 8.266 1 95.81 93 GLU B C 1
ATOM 2112 O O . GLU B 1 93 ? 8.281 -7.48 9.453 1 95.81 93 GLU B O 1
ATOM 2117 N N . HIS B 1 94 ? 8.617 -6.73 7.445 1 95.75 94 HIS B N 1
ATOM 2118 C CA . HIS B 1 94 ? 8.648 -5.348 7.898 1 95.75 94 HIS B CA 1
ATOM 2119 C C . HIS B 1 94 ? 7.34 -4.629 7.59 1 95.75 94 HIS B C 1
ATOM 2121 O O . HIS B 1 94 ? 7.172 -3.457 7.934 1 95.75 94 HIS B O 1
ATOM 2127 N N . GLY B 1 95 ? 6.422 -5.258 6.926 1 94.25 95 GLY B N 1
ATOM 2128 C CA . GLY B 1 95 ? 5.145 -4.656 6.586 1 94.25 95 GLY B CA 1
ATOM 2129 C C . GLY B 1 95 ? 5.266 -3.512 5.598 1 94.25 95 GLY B C 1
ATOM 2130 O O . GLY B 1 95 ? 4.641 -2.463 5.773 1 94.25 95 GLY B O 1
ATOM 2131 N N . ILE B 1 96 ? 6.168 -3.684 4.645 1 96.5 96 ILE B N 1
ATOM 2132 C CA . ILE B 1 96 ? 6.379 -2.623 3.664 1 96.5 96 ILE B CA 1
ATOM 2133 C C . ILE B 1 96 ? 6.098 -3.15 2.26 1 96.5 96 ILE B C 1
ATOM 2135 O O . ILE B 1 96 ? 6.141 -4.359 2.025 1 96.5 96 ILE B O 1
ATOM 2139 N N . SER B 1 97 ? 5.762 -2.225 1.334 1 96.56 97 SER B N 1
ATOM 2140 C CA . SER B 1 97 ? 5.328 -2.607 -0.006 1 96.56 97 SER B CA 1
ATOM 2141 C C . SER B 1 97 ? 6.328 -2.148 -1.062 1 96.56 97 SER B C 1
ATOM 2143 O O . SER B 1 97 ? 6.152 -2.422 -2.252 1 96.56 97 SER B O 1
ATOM 2145 N N . GLN B 1 98 ? 7.316 -1.378 -0.65 1 97.44 98 GLN B N 1
ATOM 2146 C CA . GLN B 1 98 ? 8.297 -0.79 -1.558 1 97.44 98 GLN B CA 1
ATOM 2147 C C . GLN B 1 98 ? 9.719 -1.001 -1.046 1 97.44 98 GLN B C 1
ATOM 2149 O O . GLN B 1 98 ? 9.977 -0.879 0.154 1 97.44 98 GLN B O 1
ATOM 2154 N N . LEU B 1 99 ? 10.594 -1.332 -1.922 1 98.75 99 LEU B N 1
ATOM 2155 C CA . LEU B 1 99 ? 12 -1.519 -1.577 1 98.75 99 LEU B CA 1
ATOM 2156 C C . LEU B 1 99 ? 12.906 -0.786 -2.562 1 98.75 99 LEU B C 1
ATOM 2158 O O . LEU B 1 99 ? 12.836 -1.023 -3.771 1 98.75 99 LEU B O 1
ATOM 2162 N N . PRO B 1 100 ? 13.727 0.145 -2.049 1 98.88 100 PRO B N 1
ATOM 2163 C CA . PRO B 1 100 ? 14.797 0.604 -2.945 1 98.88 100 PRO B CA 1
ATOM 2164 C C . PRO B 1 100 ? 15.789 -0.5 -3.291 1 98.88 100 PRO B C 1
ATOM 2166 O O . PRO B 1 100 ? 16.016 -1.403 -2.484 1 98.88 100 PRO B O 1
ATOM 2169 N N . VAL B 1 101 ? 16.25 -0.454 -4.488 1 98.94 101 VAL B N 1
ATOM 2170 C CA . VAL B 1 101 ? 17.312 -1.363 -4.922 1 98.94 101 VAL B CA 1
ATOM 2171 C C . VAL B 1 101 ? 18.641 -0.631 -4.93 1 98.94 101 VAL B C 1
ATOM 2173 O O . VAL B 1 101 ? 18.828 0.351 -5.656 1 98.94 101 VAL B O 1
ATOM 2176 N N . ILE B 1 102 ? 19.562 -1.108 -4.117 1 98.62 102 ILE B N 1
ATOM 2177 C CA . ILE B 1 102 ? 20.844 -0.435 -3.93 1 98.62 102 ILE B CA 1
ATOM 2178 C C . ILE B 1 102 ? 21.984 -1.378 -4.305 1 98.62 102 ILE B C 1
ATOM 2180 O O . ILE B 1 102 ? 21.969 -2.555 -3.934 1 98.62 102 ILE B O 1
ATOM 2184 N N . SER B 1 103 ? 22.891 -0.9 -5.121 1 97.94 103 SER B N 1
ATOM 2185 C CA . SER B 1 103 ? 24.094 -1.603 -5.516 1 97.94 103 SER B CA 1
ATOM 2186 C C . SER B 1 103 ? 25.344 -0.745 -5.277 1 97.94 103 SER B C 1
ATOM 2188 O O . SER B 1 103 ? 25.438 0.363 -5.809 1 97.94 103 SER B O 1
ATOM 2190 N N . ASN B 1 104 ? 26.234 -1.251 -4.441 1 95.38 104 ASN B N 1
ATOM 2191 C CA . ASN B 1 104 ? 27.484 -0.546 -4.145 1 95.38 104 ASN B CA 1
ATOM 2192 C C . ASN B 1 104 ? 27.219 0.874 -3.654 1 95.38 104 ASN B C 1
ATOM 2194 O O . ASN B 1 104 ? 27.797 1.831 -4.16 1 95.38 104 ASN B O 1
ATOM 2198 N N . GLY B 1 105 ? 26.172 1.017 -2.77 1 93 105 GLY B N 1
ATOM 2199 C CA . GLY B 1 105 ? 25.891 2.281 -2.111 1 93 105 GLY B CA 1
ATOM 2200 C C . GLY B 1 105 ? 25.078 3.229 -2.973 1 93 105 GLY B C 1
ATOM 2201 O O . GLY B 1 105 ? 24.734 4.332 -2.537 1 93 105 GLY B O 1
ATOM 2202 N N . LYS B 1 106 ? 24.75 2.783 -4.164 1 96.69 106 LYS B N 1
ATOM 2203 C CA . LYS B 1 106 ? 23.984 3.629 -5.082 1 96.69 106 LYS B CA 1
ATOM 2204 C C . LYS B 1 106 ? 22.594 3.064 -5.32 1 96.69 106 LYS B C 1
ATOM 2206 O O . LYS B 1 106 ? 22.422 1.853 -5.477 1 96.69 106 LYS B O 1
ATOM 2211 N N . VAL B 1 107 ? 21.688 3.961 -5.383 1 98.44 107 VAL B N 1
ATOM 2212 C CA . VAL B 1 107 ? 20.328 3.545 -5.715 1 98.44 107 VAL B CA 1
ATOM 2213 C C . VAL B 1 107 ? 20.219 3.262 -7.211 1 98.44 107 VAL B C 1
ATOM 2215 O O . VAL B 1 107 ? 20.406 4.16 -8.031 1 98.44 107 VAL B O 1
ATOM 2218 N N . VAL B 1 108 ? 19.859 2.059 -7.566 1 98.62 108 VAL B N 1
ATOM 2219 C CA . VAL B 1 108 ? 19.891 1.695 -8.977 1 98.62 108 VAL B CA 1
ATOM 2220 C C . VAL B 1 108 ? 18.469 1.375 -9.453 1 98.62 108 VAL B C 1
ATOM 2222 O O . VAL B 1 108 ? 18.25 1.184 -10.656 1 98.62 108 VAL B O 1
ATOM 2225 N N . GLY B 1 109 ? 17.5 1.263 -8.594 1 98.75 109 GLY B N 1
ATOM 2226 C CA . GLY B 1 109 ? 16.125 0.97 -8.961 1 98.75 109 GLY B CA 1
ATOM 2227 C C . GLY B 1 109 ? 15.195 0.912 -7.766 1 98.75 109 GLY B C 1
ATOM 2228 O O . GLY B 1 109 ? 15.523 1.412 -6.688 1 98.75 109 GLY B O 1
ATOM 2229 N N . SER B 1 110 ? 14.062 0.427 -7.984 1 98.88 110 SER B N 1
ATOM 2230 C CA . SER B 1 110 ? 13.039 0.208 -6.961 1 98.88 110 SER B CA 1
ATOM 2231 C C . SER B 1 110 ? 12.242 -1.062 -7.238 1 98.88 110 SER B C 1
ATOM 2233 O O . SER B 1 110 ? 12.078 -1.457 -8.398 1 98.88 110 SER B O 1
ATOM 2235 N N . LEU B 1 111 ? 11.844 -1.732 -6.219 1 98.81 111 LEU B N 1
ATOM 2236 C CA . LEU B 1 111 ? 10.945 -2.873 -6.316 1 98.81 111 LEU B CA 1
ATOM 2237 C C . LEU B 1 111 ? 9.641 -2.604 -5.566 1 98.81 111 LEU B C 1
ATOM 2239 O O . LEU B 1 111 ? 9.664 -2.305 -4.367 1 98.81 111 LEU B O 1
ATOM 2243 N N . THR B 1 112 ? 8.57 -2.656 -6.316 1 98.06 112 THR B N 1
ATOM 2244 C CA . THR B 1 112 ? 7.25 -2.428 -5.738 1 98.06 112 THR B CA 1
ATOM 2245 C C . THR B 1 112 ? 6.359 -3.652 -5.922 1 98.06 112 THR B C 1
ATOM 2247 O O . THR B 1 112 ? 6.637 -4.508 -6.77 1 98.06 112 THR B O 1
ATOM 2250 N N . GLU B 1 113 ? 5.289 -3.748 -5.078 1 96.88 113 GLU B N 1
ATOM 2251 C CA . GLU B 1 113 ? 4.301 -4.809 -5.258 1 96.88 113 GLU B CA 1
ATOM 2252 C C . GLU B 1 113 ? 3.719 -4.789 -6.668 1 96.88 113 GLU B C 1
ATOM 2254 O O . GLU B 1 113 ? 3.498 -5.84 -7.273 1 96.88 113 GLU B O 1
ATOM 2259 N N . GLU B 1 114 ? 3.547 -3.609 -7.148 1 95.06 114 GLU B N 1
ATOM 2260 C CA . GLU B 1 114 ? 2.986 -3.461 -8.484 1 95.06 114 GLU B CA 1
ATOM 2261 C C . GLU B 1 114 ? 3.91 -4.062 -9.539 1 95.06 114 GLU B C 1
ATOM 2263 O O . GLU B 1 114 ? 3.451 -4.738 -10.461 1 95.06 114 GLU B O 1
ATOM 2268 N N . ALA B 1 115 ? 5.152 -3.811 -9.438 1 96.12 115 ALA B N 1
ATOM 2269 C CA . ALA B 1 115 ? 6.117 -4.348 -10.391 1 96.12 115 ALA B CA 1
ATOM 2270 C C . ALA B 1 115 ? 6.102 -5.875 -10.391 1 96.12 115 ALA B C 1
ATOM 2272 O O . ALA B 1 115 ? 6.211 -6.504 -11.445 1 96.12 115 ALA B O 1
ATOM 2273 N N . ILE B 1 116 ? 5.969 -6.434 -9.219 1 96.25 116 ILE B N 1
ATOM 2274 C CA . ILE B 1 116 ? 5.938 -7.887 -9.078 1 96.25 116 ILE B CA 1
ATOM 2275 C C . ILE B 1 116 ? 4.648 -8.438 -9.688 1 96.25 116 ILE B C 1
ATOM 2277 O O . ILE B 1 116 ? 4.688 -9.375 -10.484 1 96.25 116 ILE B O 1
ATOM 2281 N N . ILE B 1 117 ? 3.549 -7.809 -9.391 1 92.25 117 ILE B N 1
ATOM 2282 C CA .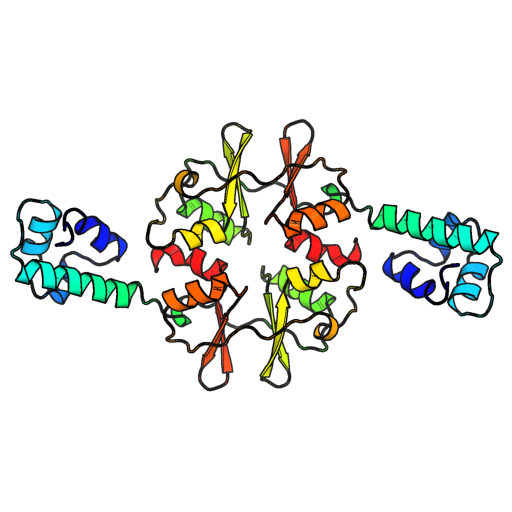 ILE B 1 117 ? 2.238 -8.281 -9.82 1 92.25 117 ILE B CA 1
ATOM 2283 C C . ILE B 1 117 ? 2.137 -8.211 -11.344 1 92.25 117 ILE B C 1
ATOM 2285 O O . ILE B 1 117 ? 1.604 -9.125 -11.977 1 92.25 117 ILE B O 1
ATOM 2289 N N . ASN B 1 118 ? 2.686 -7.168 -11.906 1 90.75 118 ASN B N 1
ATOM 2290 C CA . ASN B 1 118 ? 2.611 -6.977 -13.352 1 90.75 118 ASN B CA 1
ATOM 2291 C C . ASN B 1 118 ? 3.361 -8.078 -14.102 1 90.75 118 ASN B C 1
ATOM 2293 O O . ASN B 1 118 ? 3.121 -8.297 -15.289 1 90.75 118 ASN B O 1
ATOM 2297 N N . ARG B 1 119 ? 4.164 -8.797 -13.414 1 89.19 119 ARG B N 1
ATOM 2298 C CA . ARG B 1 119 ? 4.973 -9.812 -14.078 1 89.19 119 ARG B CA 1
ATOM 2299 C C . ARG B 1 119 ? 4.59 -11.211 -13.617 1 89.19 119 ARG B C 1
ATOM 2301 O O . ARG B 1 119 ? 5.223 -12.195 -14.008 1 89.19 119 ARG B O 1
ATOM 2308 N N . MET B 1 120 ? 3.623 -11.18 -12.766 1 83.5 120 MET B N 1
ATOM 2309 C CA . MET B 1 120 ? 3.154 -12.484 -12.305 1 83.5 120 MET B CA 1
ATOM 2310 C C . MET B 1 120 ? 2.797 -13.383 -13.477 1 83.5 120 MET B C 1
ATOM 2312 O O . MET B 1 120 ? 2.16 -12.945 -14.438 1 83.5 120 MET B O 1
ATOM 2316 N N . GLY B 1 121 ? 3.107 -14.602 -13.352 1 75.19 121 GLY B N 1
ATOM 2317 C CA . GLY B 1 121 ? 2.945 -15.539 -14.453 1 75.19 121 GLY B CA 1
ATOM 2318 C C . GLY B 1 121 ? 4.234 -15.789 -15.211 1 75.19 121 GLY B C 1
ATOM 2319 O O . GLY B 1 121 ? 4.371 -16.812 -15.883 1 75.19 121 GLY B O 1
ATOM 2320 N N . SER B 1 122 ? 5.156 -14.805 -15.156 1 80.38 122 SER B N 1
ATOM 2321 C CA . SER B 1 122 ? 6.414 -14.938 -15.891 1 80.38 122 SER B CA 1
ATOM 2322 C C . SER B 1 122 ? 7.609 -14.938 -14.945 1 80.38 122 SER B C 1
ATOM 2324 O O . SER B 1 122 ? 8.758 -14.875 -15.391 1 80.38 122 SER B O 1
ATOM 2326 N N . ILE B 1 123 ? 7.312 -14.883 -13.664 1 86.25 123 ILE B N 1
ATOM 2327 C CA . ILE B 1 123 ? 8.391 -14.82 -12.68 1 86.25 123 ILE B CA 1
ATOM 2328 C C . ILE B 1 123 ? 8.164 -15.867 -11.594 1 86.25 123 ILE B C 1
ATOM 2330 O O . ILE B 1 123 ? 7.07 -16.438 -11.484 1 86.25 123 ILE B O 1
ATOM 2334 N N . SER B 1 124 ? 9.203 -16.125 -10.867 1 87.31 124 SER B N 1
ATOM 2335 C CA . SER B 1 124 ? 9.172 -17.031 -9.727 1 87.31 124 SER B CA 1
ATOM 2336 C C . SER B 1 124 ? 9.898 -16.438 -8.523 1 87.31 124 SER B C 1
ATOM 2338 O O . SER B 1 124 ? 10.453 -15.336 -8.602 1 87.31 124 SER B O 1
ATOM 2340 N N . MET B 1 125 ? 9.906 -17.172 -7.445 1 91.12 125 MET B N 1
ATOM 2341 C CA . MET B 1 125 ? 10.578 -16.734 -6.227 1 91.12 125 MET B CA 1
ATOM 2342 C C . MET B 1 125 ? 12.086 -16.641 -6.434 1 91.12 125 MET B C 1
ATOM 2344 O O . MET B 1 125 ? 12.773 -15.93 -5.707 1 91.12 125 MET B O 1
ATOM 2348 N N . GLU B 1 126 ? 12.555 -17.328 -7.434 1 94.06 126 GLU B N 1
ATOM 2349 C CA . GLU B 1 126 ? 13.992 -17.359 -7.68 1 94.06 126 GLU B CA 1
ATOM 2350 C C . GLU B 1 126 ? 14.43 -16.234 -8.609 1 94.06 126 GLU B C 1
ATOM 2352 O O . GLU B 1 126 ? 15.625 -15.969 -8.766 1 94.06 126 GLU B O 1
ATOM 2357 N N . THR B 1 127 ? 13.445 -15.641 -9.258 1 95.5 127 THR B N 1
ATOM 2358 C CA . THR B 1 127 ? 13.75 -14.531 -10.156 1 95.5 127 THR B CA 1
ATOM 2359 C C . THR B 1 127 ? 14.516 -13.43 -9.422 1 95.5 127 THR B C 1
ATOM 2361 O O . THR B 1 127 ? 14.234 -13.141 -8.258 1 95.5 127 THR B O 1
ATOM 2364 N N . LEU B 1 128 ? 15.469 -12.859 -10.086 1 98.62 128 LEU B N 1
ATOM 2365 C CA . LEU B 1 128 ? 16.281 -11.82 -9.469 1 98.62 128 LEU B CA 1
ATOM 2366 C C . LEU B 1 128 ? 15.562 -10.477 -9.484 1 98.62 128 LEU B C 1
ATOM 2368 O O . LEU B 1 128 ? 14.82 -10.18 -10.422 1 98.62 128 LEU B O 1
ATOM 2372 N N . VAL B 1 129 ? 15.867 -9.648 -8.484 1 98.81 129 VAL B N 1
ATOM 2373 C CA . VAL B 1 129 ? 15.25 -8.328 -8.336 1 98.81 129 VAL B CA 1
ATOM 2374 C C . VAL B 1 129 ? 15.516 -7.492 -9.586 1 98.81 129 VAL B C 1
ATOM 2376 O O . VAL B 1 129 ? 14.617 -6.793 -10.062 1 98.81 129 VAL B O 1
ATOM 2379 N N . GLU B 1 130 ? 16.672 -7.594 -10.172 1 98.69 130 GLU B N 1
ATOM 2380 C CA . GLU B 1 130 ? 17.047 -6.762 -11.312 1 98.69 130 GLU B CA 1
ATOM 2381 C C . GLU B 1 130 ? 16.172 -7.07 -12.531 1 98.69 130 GLU B C 1
ATOM 2383 O O . GLU B 1 130 ? 16.047 -6.242 -13.43 1 98.69 130 GLU B O 1
ATOM 2388 N N . GLU B 1 131 ? 15.57 -8.234 -12.562 1 97.88 131 GLU B N 1
ATOM 2389 C CA . GLU B 1 131 ? 14.727 -8.633 -13.68 1 97.88 131 GLU B CA 1
ATOM 2390 C C . GLU B 1 131 ? 13.32 -8.055 -13.555 1 97.88 131 GLU B C 1
ATOM 2392 O O . GLU B 1 131 ? 12.547 -8.078 -14.508 1 97.88 131 GLU B O 1
ATOM 2397 N N . VAL B 1 132 ? 12.984 -7.496 -12.383 1 98 132 VAL B N 1
ATOM 2398 C CA . VAL B 1 132 ? 11.617 -7.059 -12.102 1 98 132 VAL B CA 1
ATOM 2399 C C . VAL B 1 132 ? 11.617 -5.578 -11.727 1 98 132 VAL B C 1
ATOM 2401 O O . VAL B 1 132 ? 10.633 -4.875 -11.945 1 98 132 VAL B O 1
ATOM 2404 N N . MET B 1 133 ? 12.719 -5.094 -11.219 1 98.44 133 MET B N 1
ATOM 2405 C CA . MET B 1 133 ? 12.797 -3.766 -10.617 1 98.44 133 MET B CA 1
ATOM 2406 C C . MET B 1 133 ? 12.516 -2.686 -11.656 1 98.44 133 MET B C 1
ATOM 2408 O O . MET B 1 133 ? 12.695 -2.906 -12.852 1 98.44 133 MET B O 1
ATOM 2412 N N . GLY B 1 134 ? 11.93 -1.607 -11.195 1 98.06 134 GLY B N 1
ATOM 2413 C CA . GLY B 1 134 ? 11.75 -0.411 -12 1 98.06 134 GLY B CA 1
ATOM 2414 C C . GLY B 1 134 ? 12.781 0.66 -11.727 1 98.06 134 GLY B C 1
ATOM 2415 O O . GLY B 1 134 ? 13.859 0.366 -11.203 1 98.06 134 GLY B O 1
ATOM 2416 N N . SER B 1 135 ? 12.422 1.896 -12.164 1 97.69 135 SER B N 1
ATOM 2417 C CA . SER B 1 135 ? 13.32 3.035 -11.984 1 97.69 135 SER B CA 1
ATOM 2418 C C . SER B 1 135 ? 13.438 3.41 -10.508 1 97.69 135 SER B C 1
ATOM 2420 O O . SER B 1 135 ? 12.539 3.135 -9.719 1 97.69 135 SER B O 1
ATOM 2422 N N . PRO B 1 136 ? 14.562 4.047 -10.102 1 98.31 136 PRO B N 1
ATOM 2423 C CA . PRO B 1 136 ? 14.734 4.484 -8.711 1 98.31 136 PRO B CA 1
ATOM 2424 C C . PRO B 1 136 ? 13.641 5.445 -8.258 1 98.31 136 PRO B C 1
ATOM 2426 O O . PRO B 1 136 ? 13.109 6.211 -9.062 1 98.31 136 PRO B O 1
ATOM 2429 N N . PHE B 1 137 ? 13.32 5.367 -6.926 1 98.31 137 PHE B N 1
ATOM 2430 C CA . PHE B 1 137 ? 12.484 6.41 -6.336 1 98.31 137 PHE B CA 1
ATOM 2431 C C . PHE B 1 137 ? 13.195 7.758 -6.387 1 98.31 137 PHE B C 1
ATOM 2433 O O . PHE B 1 137 ? 14.43 7.82 -6.355 1 98.31 137 PHE B O 1
ATOM 2440 N N . PRO B 1 138 ? 12.414 8.875 -6.441 1 97.94 138 PRO B N 1
ATOM 2441 C CA . PRO B 1 138 ? 13.07 10.18 -6.363 1 97.94 138 PRO B CA 1
ATOM 2442 C C . PRO B 1 138 ? 13.742 10.422 -5.016 1 97.94 138 PRO B C 1
ATOM 2444 O O . PRO B 1 138 ? 13.312 9.867 -4 1 97.94 138 PRO B O 1
ATOM 2447 N N . ILE B 1 139 ? 14.805 11.234 -5.059 1 98.06 139 ILE B N 1
ATOM 2448 C CA . ILE B 1 139 ? 15.609 11.492 -3.875 1 98.06 139 ILE B CA 1
ATOM 2449 C C . ILE B 1 139 ? 15.5 12.961 -3.48 1 98.06 139 ILE B C 1
ATOM 2451 O O . ILE B 1 139 ? 15.602 13.852 -4.332 1 98.06 139 ILE B O 1
ATOM 2455 N N . PHE B 1 140 ? 15.234 13.227 -2.219 1 97.06 140 PHE B N 1
ATOM 2456 C CA . PHE B 1 140 ? 15.102 14.578 -1.701 1 97.06 140 PHE B CA 1
ATOM 2457 C C . PHE B 1 140 ? 16 14.797 -0.492 1 97.06 140 PHE B C 1
ATOM 2459 O O . PHE B 1 140 ? 16.391 13.836 0.182 1 97.06 140 PHE B O 1
ATOM 2466 N N . PRO B 1 141 ? 16.344 16.062 -0.164 1 96 141 PRO B N 1
ATOM 2467 C CA . PRO B 1 141 ? 17.047 16.344 1.092 1 96 141 PRO B CA 1
ATOM 2468 C C . PRO B 1 141 ? 16.141 16.25 2.311 1 96 141 PRO B C 1
ATOM 2470 O O . PRO B 1 141 ? 14.914 16.312 2.176 1 96 141 PRO B O 1
ATOM 2473 N N . PRO B 1 142 ? 16.75 16.078 3.492 1 96.06 142 PRO B N 1
ATOM 2474 C CA . PRO B 1 142 ? 15.961 15.875 4.711 1 96.06 142 PRO B CA 1
ATOM 2475 C C . PRO B 1 142 ? 15.094 17.078 5.07 1 96.06 142 PRO B C 1
ATOM 2477 O O . PRO B 1 142 ? 14.086 16.922 5.77 1 96.06 142 PRO B O 1
ATOM 2480 N N . ASP B 1 143 ? 15.422 18.234 4.52 1 91.25 143 ASP B N 1
ATOM 2481 C CA . ASP B 1 143 ? 14.703 19.453 4.918 1 91.25 143 ASP B CA 1
ATOM 2482 C C . ASP B 1 143 ? 13.562 19.75 3.945 1 91.25 143 ASP B C 1
ATOM 2484 O O . ASP B 1 143 ? 12.867 20.766 4.094 1 91.25 143 ASP B O 1
ATOM 2488 N N . THR B 1 144 ? 13.406 18.844 2.982 1 9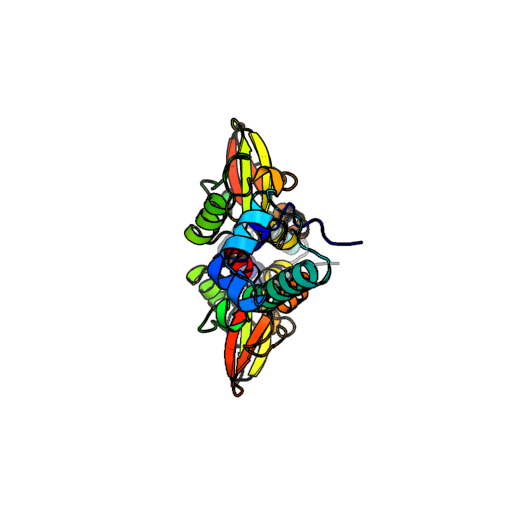0.75 144 THR B N 1
ATOM 2489 C CA . THR B 1 144 ? 12.289 19.031 2.062 1 90.75 144 THR B CA 1
ATOM 2490 C C . THR B 1 144 ? 10.961 19.062 2.82 1 90.75 144 THR B C 1
ATOM 2492 O O . THR B 1 144 ? 10.75 18.281 3.744 1 90.75 144 THR B O 1
ATOM 2495 N N . SER B 1 145 ? 10.055 20 2.441 1 88.31 145 SER B N 1
ATOM 2496 C CA . SER B 1 145 ? 8.766 20.141 3.113 1 88.31 145 SER B CA 1
ATOM 2497 C C . SER B 1 145 ? 7.875 18.922 2.867 1 88.31 145 SER B C 1
ATOM 2499 O O . SER B 1 145 ? 7.906 18.328 1.784 1 88.31 145 SER B O 1
ATOM 2501 N N . VAL B 1 146 ? 7.082 18.641 3.824 1 91.5 146 VAL B N 1
ATOM 2502 C CA . VAL B 1 146 ? 6.137 17.531 3.711 1 91.5 146 VAL B CA 1
ATOM 2503 C C . VAL B 1 146 ? 5.133 17.828 2.596 1 91.5 146 VAL B C 1
ATOM 2505 O O . VAL B 1 146 ? 4.695 16.906 1.895 1 91.5 146 VAL B O 1
ATOM 2508 N N . ALA B 1 147 ? 4.805 19.062 2.441 1 85.12 147 ALA B N 1
ATOM 2509 C CA . ALA B 1 147 ? 3.893 19.453 1.368 1 85.12 147 ALA B CA 1
ATOM 2510 C C . ALA B 1 147 ? 4.422 19 0.009 1 85.12 147 ALA B C 1
ATOM 2512 O O . ALA B 1 147 ? 3.674 18.469 -0.809 1 85.12 147 ALA B O 1
ATOM 2513 N N . LEU B 1 148 ? 5.691 19.25 -0.199 1 85.94 148 LEU B N 1
ATOM 2514 C CA . LEU B 1 148 ? 6.309 18.844 -1.455 1 85.94 148 LEU B CA 1
ATOM 2515 C C . LEU B 1 148 ? 6.379 17.328 -1.558 1 85.94 148 LEU B C 1
ATOM 2517 O O . LEU B 1 148 ? 6.156 16.766 -2.631 1 85.94 148 LEU B O 1
ATOM 2521 N N . ILE B 1 149 ? 6.641 16.656 -0.453 1 93.12 149 ILE B N 1
ATOM 2522 C CA . ILE B 1 149 ? 6.688 15.203 -0.423 1 93.12 149 ILE B CA 1
ATOM 2523 C C . ILE B 1 149 ? 5.312 14.641 -0.765 1 93.12 149 ILE B C 1
ATOM 2525 O O . ILE B 1 149 ? 5.203 13.664 -1.516 1 93.12 149 ILE B O 1
ATOM 2529 N N . LYS B 1 150 ? 4.324 15.25 -0.246 1 91.19 150 LYS B N 1
ATOM 2530 C CA . LYS B 1 150 ? 2.957 14.828 -0.534 1 91.19 150 LYS B CA 1
ATOM 2531 C C . LYS B 1 150 ? 2.672 14.875 -2.033 1 91.19 150 LYS B C 1
ATOM 2533 O O . LYS B 1 150 ? 2.092 13.938 -2.588 1 91.19 150 LYS B O 1
ATOM 2538 N N . GLU B 1 151 ? 3.105 15.961 -2.623 1 87.88 151 GLU B N 1
ATOM 2539 C CA . GLU B 1 151 ? 2.898 16.109 -4.062 1 87.88 151 GLU B CA 1
ATOM 2540 C C . GLU B 1 151 ? 3.645 15.023 -4.84 1 87.88 151 GLU B C 1
ATOM 2542 O O . GLU B 1 151 ? 3.107 14.461 -5.793 1 87.88 151 GLU B O 1
ATOM 2547 N N . ALA B 1 152 ? 4.867 14.703 -4.438 1 93.38 152 ALA B N 1
ATOM 2548 C CA . ALA B 1 152 ? 5.664 13.68 -5.102 1 93.38 152 ALA B CA 1
ATOM 2549 C C . ALA B 1 152 ? 5.004 12.312 -4.984 1 93.38 152 ALA B C 1
ATOM 2551 O O . ALA B 1 152 ? 5.031 11.516 -5.93 1 93.38 152 ALA B O 1
ATOM 2552 N N . LEU B 1 153 ? 4.34 12.078 -3.875 1 95.75 153 LEU B N 1
ATOM 2553 C CA . LEU B 1 153 ? 3.771 10.766 -3.582 1 95.75 153 LEU B CA 1
ATOM 2554 C C . LEU B 1 153 ? 2.447 10.57 -4.312 1 95.75 153 LEU B C 1
ATOM 2556 O O . LEU B 1 153 ? 1.868 9.484 -4.273 1 95.75 153 LEU B O 1
ATOM 2560 N N . LEU B 1 154 ? 1.977 11.617 -4.957 1 86.69 154 LEU B N 1
ATOM 2561 C CA . LEU B 1 154 ? 0.845 11.461 -5.863 1 86.69 154 LEU B CA 1
ATOM 2562 C C . LEU B 1 154 ? 1.257 10.688 -7.117 1 86.69 154 LEU B C 1
ATOM 2564 O O . LEU B 1 154 ? 0.418 10.07 -7.773 1 86.69 154 LEU B O 1
ATOM 2568 N N . TYR B 1 155 ? 2.57 10.656 -7.344 1 88.81 155 TYR B N 1
ATOM 2569 C CA . TYR B 1 155 ? 3.066 10.062 -8.578 1 88.81 155 TYR B CA 1
ATOM 2570 C C . TYR B 1 155 ? 3.961 8.859 -8.281 1 88.81 155 TYR B C 1
ATOM 2572 O O . TYR B 1 155 ? 4.07 7.945 -9.102 1 88.81 155 TYR B O 1
ATOM 2580 N N . TYR B 1 156 ? 4.613 8.914 -7.176 1 94.56 156 TYR B N 1
ATOM 2581 C CA . TYR B 1 156 ? 5.559 7.863 -6.816 1 94.56 156 TYR B CA 1
ATOM 2582 C C . TYR B 1 156 ? 5.082 7.094 -5.59 1 94.56 156 TYR B C 1
ATOM 2584 O O . TYR B 1 156 ? 4.367 7.645 -4.746 1 94.56 156 TYR B O 1
ATOM 2592 N N . GLN B 1 157 ? 5.516 5.863 -5.496 1 96.38 157 GLN B N 1
ATOM 2593 C CA . GLN B 1 157 ? 5.09 5.023 -4.379 1 96.38 157 GLN B CA 1
ATOM 2594 C C . GLN B 1 157 ? 5.898 5.332 -3.121 1 96.38 157 GLN B C 1
ATOM 2596 O O . GLN B 1 157 ? 5.477 5.004 -2.012 1 96.38 157 GLN B O 1
ATOM 2601 N N . ALA B 1 158 ? 7.078 5.938 -3.369 1 98.38 158 ALA B N 1
ATOM 2602 C CA . ALA B 1 158 ? 7.953 6.328 -2.268 1 98.38 158 ALA B CA 1
ATOM 2603 C C . ALA B 1 158 ? 8.945 7.406 -2.709 1 98.38 158 ALA B C 1
ATOM 2605 O O . ALA B 1 158 ? 9.125 7.637 -3.906 1 98.38 158 ALA B O 1
ATOM 2606 N N . VAL B 1 159 ? 9.516 8.133 -1.729 1 98.25 159 VAL B N 1
ATOM 2607 C CA . VAL B 1 159 ? 10.656 9.016 -1.96 1 98.25 159 VAL B CA 1
ATOM 2608 C C . VAL B 1 159 ? 11.781 8.68 -0.983 1 98.25 159 VAL B C 1
ATOM 2610 O O . VAL B 1 159 ? 11.523 8.234 0.139 1 98.25 159 VAL B O 1
ATOM 2613 N N . LEU B 1 160 ? 13.016 8.836 -1.47 1 98.81 160 LEU B N 1
ATOM 2614 C CA . LEU B 1 160 ? 14.172 8.594 -0.617 1 98.81 160 LEU B CA 1
ATOM 2615 C C . LEU B 1 160 ? 14.758 9.906 -0.099 1 98.81 160 LEU B C 1
ATOM 2617 O O . LEU B 1 160 ? 14.711 10.922 -0.791 1 98.81 160 LEU B O 1
ATOM 2621 N N . ILE B 1 161 ? 15.211 9.867 1.096 1 98.62 161 ILE B N 1
ATOM 2622 C CA . ILE B 1 161 ? 15.844 11.023 1.718 1 98.62 161 ILE B CA 1
ATOM 2623 C C . ILE B 1 161 ? 17.344 10.797 1.811 1 98.62 161 ILE B C 1
ATOM 2625 O O . ILE B 1 161 ? 17.797 9.797 2.369 1 98.62 161 ILE B O 1
ATOM 2629 N N . GLN B 1 162 ? 18.047 11.695 1.272 1 98.25 162 GLN B N 1
ATOM 2630 C CA . GLN B 1 162 ? 19.5 11.57 1.218 1 98.25 162 GLN B CA 1
ATOM 2631 C C . GLN B 1 162 ? 20.172 12.711 1.979 1 98.25 162 GLN B C 1
ATOM 2633 O O . GLN B 1 162 ? 19.781 13.875 1.855 1 98.25 162 GLN B O 1
ATOM 2638 N N . GLU B 1 163 ? 21.062 12.352 2.805 1 96.88 163 GLU B N 1
ATOM 2639 C CA . GLU B 1 163 ? 21.891 13.305 3.541 1 96.88 163 GLU B CA 1
ATOM 2640 C C . GLU B 1 163 ? 23.359 12.891 3.5 1 96.88 163 GLU B C 1
ATOM 2642 O O . GLU B 1 163 ? 23.703 11.727 3.73 1 96.88 163 GLU B O 1
ATOM 2647 N N . ASN B 1 164 ? 24.219 13.812 3.176 1 95.19 164 ASN B N 1
ATOM 2648 C CA . ASN B 1 164 ? 25.656 13.594 3.145 1 95.19 164 ASN B CA 1
ATOM 2649 C C . ASN B 1 164 ? 26.031 12.391 2.287 1 95.19 164 ASN B C 1
ATOM 2651 O O . ASN B 1 164 ? 26.797 11.531 2.713 1 95.19 164 ASN B O 1
ATOM 2655 N N . GLY B 1 165 ? 25.281 12.141 1.189 1 92.88 165 GLY B N 1
ATOM 2656 C CA . GLY B 1 165 ? 25.625 11.133 0.194 1 92.88 165 GLY B CA 1
ATOM 2657 C C . GLY B 1 165 ? 25.031 9.766 0.502 1 92.88 165 GLY B C 1
ATOM 2658 O O . GLY B 1 165 ? 25.156 8.844 -0.304 1 92.88 165 GLY B O 1
ATOM 2659 N N . GLY B 1 166 ? 24.422 9.695 1.65 1 96.19 166 GLY B N 1
ATOM 2660 C CA . GLY B 1 166 ? 23.797 8.43 2.035 1 96.19 166 GLY B CA 1
ATOM 2661 C C . GLY B 1 166 ? 22.297 8.516 2.158 1 96.19 166 GLY B C 1
ATOM 2662 O O . GLY B 1 166 ? 21.75 9.555 2.535 1 96.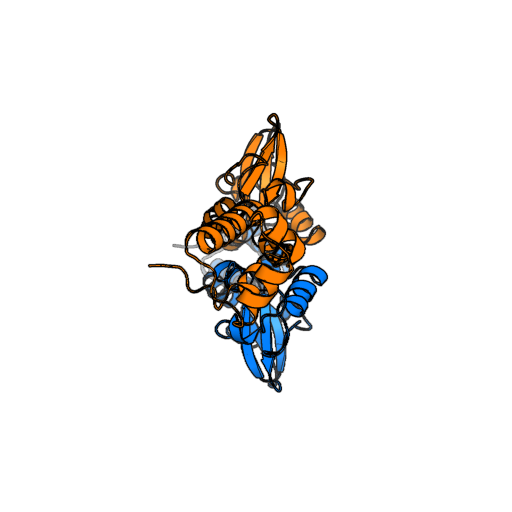19 166 GLY B O 1
ATOM 2663 N N . ILE B 1 167 ? 21.719 7.418 1.753 1 97.94 167 ILE B N 1
ATOM 2664 C CA . ILE B 1 167 ? 20.266 7.336 1.949 1 97.94 167 ILE B CA 1
ATOM 2665 C C . ILE B 1 167 ? 19.969 7.152 3.434 1 97.94 167 ILE B C 1
ATOM 2667 O O . ILE B 1 167 ? 20.375 6.168 4.043 1 97.94 167 ILE B O 1
ATOM 2671 N N . VAL B 1 168 ? 19.125 8.125 4.008 1 97.88 168 VAL B N 1
ATOM 2672 C CA . VAL B 1 168 ? 18.953 8.117 5.457 1 97.88 168 VAL B CA 1
ATOM 2673 C C . VAL B 1 168 ? 17.5 7.758 5.797 1 97.88 168 VAL B C 1
ATOM 2675 O O . VAL B 1 168 ? 17.188 7.496 6.957 1 97.88 168 VAL B O 1
ATOM 2678 N N . GLY B 1 169 ? 16.625 7.82 4.828 1 98.44 169 GLY B N 1
ATOM 2679 C CA . GLY B 1 169 ? 15.242 7.496 5.125 1 98.44 169 GLY B CA 1
ATOM 2680 C C . GLY B 1 169 ? 14.398 7.309 3.877 1 98.44 169 GLY B C 1
ATOM 2681 O O . GLY B 1 169 ? 14.883 7.488 2.76 1 98.44 169 GLY B O 1
ATOM 2682 N N . ILE B 1 170 ? 13.211 6.898 4.074 1 98.75 170 ILE B N 1
ATOM 2683 C CA . ILE B 1 170 ? 12.203 6.719 3.033 1 98.75 170 ILE B CA 1
ATOM 2684 C C . ILE B 1 170 ? 10.859 7.238 3.523 1 98.75 170 ILE B C 1
ATOM 2686 O O . ILE B 1 170 ? 10.523 7.105 4.703 1 98.75 170 ILE B O 1
ATOM 2690 N N . VAL B 1 171 ? 10.125 7.945 2.633 1 98 171 VAL B N 1
ATOM 2691 C CA . VAL B 1 171 ? 8.781 8.398 2.965 1 98 171 VAL B CA 1
ATOM 2692 C C . VAL B 1 171 ? 7.77 7.785 1.998 1 98 171 VAL B C 1
ATOM 2694 O O . VAL B 1 171 ? 7.961 7.836 0.78 1 98 171 VAL B O 1
ATOM 2697 N N . THR B 1 172 ? 6.773 7.105 2.541 1 98 172 THR B N 1
ATOM 2698 C CA . THR B 1 172 ? 5.652 6.574 1.772 1 98 172 THR B CA 1
ATOM 2699 C C . THR B 1 172 ? 4.344 7.234 2.195 1 98 172 THR B C 1
ATOM 2701 O O . THR B 1 172 ? 4.328 8.07 3.104 1 98 172 THR B O 1
ATOM 2704 N N . LYS B 1 173 ? 3.268 6.824 1.509 1 96.94 173 LYS B N 1
ATOM 2705 C CA . LYS B 1 173 ? 1.952 7.34 1.87 1 96.94 173 LYS B CA 1
ATOM 2706 C C . LYS B 1 173 ? 1.609 7.008 3.32 1 96.94 173 LYS B C 1
ATOM 2708 O O . LYS B 1 173 ? 0.995 7.816 4.02 1 96.94 173 LYS B O 1
ATOM 2713 N N . SER B 1 174 ? 2.064 5.863 3.752 1 96.69 174 SER B N 1
ATOM 2714 C CA . SER B 1 174 ? 1.806 5.445 5.125 1 96.69 174 SER B CA 1
ATOM 2715 C C . SER B 1 174 ? 2.43 6.414 6.125 1 96.69 174 SER B C 1
ATOM 2717 O O . SER B 1 174 ? 1.849 6.691 7.176 1 96.69 174 SER B O 1
ATOM 2719 N N . ASP B 1 175 ? 3.58 6.883 5.82 1 96.12 175 ASP B N 1
ATOM 2720 C CA . ASP B 1 175 ? 4.25 7.844 6.695 1 96.12 175 ASP B CA 1
ATOM 2721 C C . ASP B 1 175 ? 3.443 9.133 6.812 1 96.12 175 ASP B C 1
ATOM 2723 O O . ASP B 1 175 ? 3.379 9.734 7.891 1 96.12 175 ASP B O 1
ATOM 2727 N N . LEU B 1 176 ? 2.887 9.609 5.672 1 94.31 176 LEU B N 1
ATOM 2728 C CA . LEU B 1 176 ? 2.061 10.812 5.703 1 94.31 176 LEU B CA 1
ATOM 2729 C C . LEU B 1 176 ? 0.829 10.602 6.578 1 94.31 176 LEU B C 1
ATOM 2731 O O . LEU B 1 176 ? 0.502 11.453 7.41 1 94.31 176 LEU B O 1
ATOM 2735 N N . VAL B 1 177 ? 0.219 9.445 6.371 1 95.5 177 VAL B N 1
ATOM 2736 C CA . VAL B 1 177 ? -1.027 9.148 7.07 1 95.5 177 VAL B CA 1
ATOM 2737 C C . VAL B 1 177 ? -0.773 9.078 8.578 1 95.5 177 VAL B C 1
ATOM 2739 O O . VAL B 1 177 ? -1.533 9.641 9.367 1 95.5 177 VAL B O 1
ATOM 2742 N N . ARG B 1 178 ? 0.281 8.484 8.984 1 93 178 ARG B N 1
ATOM 2743 C CA . ARG B 1 178 ? 0.586 8.312 10.406 1 93 178 ARG B CA 1
ATOM 2744 C C . ARG B 1 178 ? 0.94 9.648 11.047 1 93 178 ARG B C 1
ATOM 2746 O O . ARG B 1 178 ? 0.922 9.773 12.273 1 93 178 ARG B O 1
ATOM 2753 N N . ASN B 1 179 ? 1.304 10.578 10.227 1 87.5 179 ASN B N 1
ATOM 2754 C CA . ASN B 1 179 ? 1.697 11.891 10.742 1 87.5 179 ASN B CA 1
ATOM 2755 C C . ASN B 1 179 ? 0.667 12.961 10.391 1 87.5 179 ASN B C 1
ATOM 2757 O O . ASN B 1 179 ? 1.013 14.133 10.234 1 87.5 179 ASN B O 1
ATOM 2761 N N . LEU B 1 180 ? -0.517 12.562 10.219 1 83.38 180 LEU B N 1
ATOM 2762 C CA . LEU B 1 180 ? -1.62 13.43 9.828 1 83.38 180 LEU B CA 1
ATOM 2763 C C . LEU B 1 180 ? -1.693 14.664 10.727 1 83.38 180 LEU B C 1
ATOM 2765 O O . LEU B 1 180 ? -1.999 15.766 10.25 1 83.38 180 LEU B O 1
ATOM 2769 N N . GLU B 1 181 ? -1.361 14.523 12.016 1 74.62 181 GLU B N 1
ATOM 2770 C CA . GLU B 1 181 ? -1.462 15.625 12.961 1 74.62 181 GLU B CA 1
ATOM 2771 C C . GLU B 1 181 ? -0.331 16.625 12.758 1 74.62 181 GLU B C 1
ATOM 2773 O O . GLU B 1 181 ? -0.431 17.781 13.195 1 74.62 181 GLU B O 1
ATOM 2778 N N . ARG B 1 182 ? 0.688 16.172 12.203 1 69.5 182 ARG B N 1
ATOM 2779 C CA . ARG B 1 182 ? 1.869 17.016 12.062 1 69.5 182 ARG B CA 1
ATOM 2780 C C . ARG B 1 182 ? 1.821 17.797 10.758 1 69.5 182 ARG B C 1
ATOM 2782 O O . ARG B 1 182 ? 2.664 18.672 10.516 1 69.5 182 ARG B O 1
ATOM 2789 N N . ILE B 1 183 ? 0.824 17.484 9.961 1 66 183 ILE B N 1
ATOM 2790 C CA . ILE B 1 183 ? 0.793 18.062 8.625 1 66 183 ILE B CA 1
ATOM 2791 C C . ILE B 1 183 ? -0.401 19 8.492 1 66 183 ILE B C 1
ATOM 2793 O O . ILE B 1 183 ? -1.508 18.672 8.922 1 66 183 ILE B O 1
#

InterPro domains:
  IPR000644 CBS domain [PF00571] (67-120)
  IPR000644 CBS domain [PF00571] (129-180)
  IPR000644 CBS domain [PS51371] (71-127)
  IPR000644 CBS domain [SM00116] (74-121)
  IPR000644 CBS domain [SM00116] (136-181)
  IPR001387 Cro/C1-type, helix-turn-helix domain [PF01381] (10-56)
  IPR001387 Cro/C1-type, helix-turn-helix domain [PS50943] (10-61)
  IPR001387 Cro/C1-type, helix-turn-helix domain [SM00530] (7-57)
  IPR010982 Lambda repressor-like, DNA-binding domain superfamily [G3DSA:1.10.260.40] (6-62)
  IPR010982 Lambda repressor-like, DNA-binding domain superfamily [SSF47413] (10-56)
  IPR017158 Transcription regulator, CBS domain-containing, predicted [PIRSF037253] (2-181)
  IPR046342 CBS domain superfamily [G3DSA:3.10.580.10] (63-183)
  IPR046342 CBS domain superfamily [SSF54631] (66-180)
  IPR051257 Diverse Function CBS-Domain-Containing Protein [PTHR43080] (62-179)

Secondary structure (DSSP, 8-state):
----GGGHHHHHHHTT--HHHHHHHHTS-HHHHHHHHTTS----HHHHHHHHHHHHHHHHHHS--BHHHH-BSSPP-B-TTSBHHHHHHHHHHHT-SEEEEEETTEEEEEEEHHHHHTTTTS--TTSBGGGT-BSPPPEE-TT-BHHHHHHHTTT-SEEEEEETTEEEEEEEHHHHHHTGGG-/----GGGHHHHHHHTT--HHHHHHHHTS-HHHHHHHHTTS----HHHHHHHHHHHHHHHHHHTT-BHHHH-BSSPP-B-TTSBHHHHHHHHHHHT-SEEEEEETTEEEEEEEHHHHHTTTTS--TTSBGGGT-BSPPPEE-TT-BHHHHHHHTTT-SEEEEEETTEEEEEEEHHHHHHTGGG-

Foldseek 3Di:
DQPQCQCVVVLCVLLVHQLCQLCVQLVHDSVVSVCSNVVVDDDDPSSSVSSVVSSVVSCCVLLFDWQLVLFDPDAAAAEQFDFLLVVVVVCVVVVHFKHFYDDPQDGAFIDGPVLVVVCPVPDDRRDGNNVRTHHGAAEDERRHGVVVVVVSQVPDQKYFYDDPSHTTGIDGPVSCVVCVSSD/DQPQCQCVVVLCVLLVHQLCQLCVQLVHDSVVSVCSNVVVDDDDPSSSVSSVVSSVVSCCCLLQDWQLVLFDPDAAAAEQFDFLLVVVVVCVVVVHFKHFYDDPQDGAFIDGPVLVVVCPVPDDRRDGNNVRTHHGAAEDERRHRVVVVVVSQVPDQKYFYDDPSHTTGIDGPVSCVVCVSSD

Sequence (366 aa):
MLRDLSSLGKERKLLGISQRELAKMAGVSQSLISKVENGQMVPNYDVALRIIRALELVREKKGLSRAREIMSSPVISVSPKDSLKKAISLMEEHGISQLPVISNGKVVGSLTEEAIINRMGSISMETLVEEVMGSPFPIFPPDTSVALIKEALLYYQAVLIQENGGIVGIVTKSDLVRNLERIMLRDLSSLGKERKLLGISQRELAKMAGVSQSLISKVENGQMVPNYDVALRIIRALELVREKKGLSRAREIMSSPVISVSPKDSLKKAISLMEEHGISQLPVISNGKVVGSLTEEAIINRMGSISMETLVEEVMGSPFPIFPPDTSVALIKEALLYYQAVLIQENGGIVGIVTKSDLVRNLERI

pLDDT: mean 89.49, std 11.82, range [33.25, 98.94]

Radius of gyration: 27.18 Å; Cα contacts (8 Å, |Δi|>4): 620; chains: 2; bounding box: 52×89×59 Å